Protein AF-A0A924Y2B4-F1 (afdb_monomer)

Solvent-accessible surface area (backbone atoms only — not comparable to full-atom values): 11980 Å² total; per-residue (Å²): 135,83,80,77,74,55,71,67,59,52,52,52,48,54,60,61,44,77,77,48,84,93,44,72,69,57,54,57,49,51,49,52,57,45,61,64,44,60,63,70,58,39,49,55,54,39,55,58,37,34,78,78,44,47,73,64,24,45,54,47,42,55,74,58,56,82,57,57,68,62,50,49,51,54,47,53,52,35,36,76,70,42,53,83,72,54,29,47,52,48,40,55,38,40,26,50,70,47,35,64,71,53,41,48,51,52,40,62,61,38,34,78,80,43,25,56,29,35,52,57,41,59,70,60,63,50,71,65,26,55,36,98,77,62,52,70,70,58,48,50,52,51,54,50,50,54,50,53,52,61,68,33,67,56,36,46,51,43,56,70,79,43,83,68,70,72,76,76,70,70,71,77,69,76,75,65,82,87,64,59,71,69,53,58,60,52,47,66,64,46,62,58,55,57,48,53,58,54,53,58,67,73,64,63,83,132

Sequence (206 aa):
MRKPLGEEAVRGRIRDYDMKADTWVHESRLCRDLRSLPEEARFRILKDLHAVNFPRALILVYWCIDSLDYCETFLRDGLLTADPQSIRLYVRHLAPKLDWQYFFRVLEEMLATYPEGVRRAVYFVRRESFGEHLPDDEWQQVTGRVRAIQSDERYIVACRLISPPDVWQGTEIKRDPGVTPLYRRNQRARFGEAREMQYRRVIRPK

Nearest PDB structures (foldseek):
  4ffb-assembly1_C  TM=3.883E-01  e=3.234E+00  Saccharomyces cerevisiae S288C
  4g2v-assembly1_A  TM=3.762E-01  e=6.516E+00  Mus musculus
  4wnf-assembly1_A  TM=3.335E-01  e=9.919E+00  Homo sapiens
  6rrk-assembly2_A  TM=2.719E-01  e=9.467E+00  Homo sapiens

Mean predicted aligned error: 11.23 Å

Structure (mmCIF, N/CA/C/O backbone):
data_AF-A0A924Y2B4-F1
#
_entry.id   AF-A0A924Y2B4-F1
#
loop_
_atom_site.group_PDB
_atom_site.id
_atom_site.type_symbol
_atom_site.label_atom_id
_atom_site.label_alt_id
_atom_site.label_comp_id
_atom_site.label_asym_id
_atom_site.label_entity_id
_atom_site.label_seq_id
_atom_site.pdbx_PDB_ins_code
_atom_site.Cartn_x
_atom_site.Cartn_y
_atom_site.Cartn_z
_atom_site.occupancy
_atom_site.B_iso_or_equiv
_atom_site.auth_seq_id
_atom_site.auth_comp_id
_atom_site.auth_asym_id
_atom_site.auth_atom_id
_atom_site.pdbx_PDB_model_num
ATOM 1 N N . MET A 1 1 ? 17.628 13.584 -27.831 1.00 47.41 1 MET A N 1
ATOM 2 C CA . MET A 1 1 ? 16.633 12.834 -27.026 1.00 47.41 1 MET A CA 1
ATOM 3 C C . MET A 1 1 ? 17.017 11.357 -27.028 1.00 47.41 1 MET A C 1
ATOM 5 O O . MET A 1 1 ? 17.291 10.837 -28.101 1.00 47.41 1 MET A O 1
ATOM 9 N N . ARG A 1 2 ? 17.121 10.689 -25.868 1.00 53.75 2 ARG A N 1
ATOM 10 C CA . ARG A 1 2 ? 17.349 9.228 -25.820 1.00 53.75 2 ARG A CA 1
ATOM 11 C C . ARG A 1 2 ? 16.019 8.519 -26.100 1.00 53.75 2 ARG A C 1
ATOM 13 O O . ARG A 1 2 ? 15.011 8.938 -25.539 1.00 53.75 2 ARG A O 1
ATOM 20 N N . LYS A 1 3 ? 16.014 7.490 -26.957 1.00 65.19 3 LYS A N 1
ATOM 21 C CA . LYS A 1 3 ? 14.820 6.660 -27.198 1.00 65.19 3 LYS A CA 1
ATOM 22 C C . LYS A 1 3 ? 14.354 6.022 -25.874 1.00 65.19 3 LYS A C 1
ATOM 24 O O . LYS A 1 3 ? 15.224 5.628 -25.089 1.00 65.19 3 LYS A O 1
ATOM 29 N N . PRO A 1 4 ? 13.034 5.938 -25.613 1.00 69.31 4 PRO A N 1
ATOM 30 C CA . PRO A 1 4 ? 12.515 5.217 -24.456 1.00 69.31 4 PRO A CA 1
ATOM 31 C C . PRO A 1 4 ? 12.947 3.749 -24.522 1.00 69.31 4 PRO A C 1
ATOM 33 O O . PRO A 1 4 ? 13.100 3.179 -25.605 1.00 69.31 4 PRO A O 1
ATOM 36 N N . LEU A 1 5 ? 13.213 3.161 -23.358 1.00 74.06 5 LEU A N 1
ATOM 37 C CA . LEU A 1 5 ? 13.598 1.756 -23.256 1.00 74.06 5 LEU A CA 1
ATOM 38 C C . LEU A 1 5 ? 12.351 0.889 -23.415 1.00 74.06 5 LEU A C 1
ATOM 40 O O . LEU A 1 5 ? 11.298 1.237 -22.893 1.00 74.06 5 LEU A O 1
ATOM 44 N N . GLY A 1 6 ? 12.473 -0.240 -24.113 1.00 81.19 6 GLY A N 1
ATOM 45 C CA . GLY A 1 6 ? 11.412 -1.249 -24.134 1.00 81.19 6 GLY A CA 1
ATOM 46 C C . GLY A 1 6 ? 11.255 -1.936 -22.772 1.00 81.19 6 GLY A C 1
ATOM 47 O O . GLY A 1 6 ? 12.186 -1.931 -21.963 1.00 81.19 6 GLY A O 1
ATOM 48 N N . GLU A 1 7 ? 10.097 -2.561 -22.537 1.00 82.81 7 GLU A N 1
ATOM 49 C CA . GLU A 1 7 ? 9.769 -3.250 -21.275 1.00 82.81 7 GLU A CA 1
ATOM 50 C C . GLU A 1 7 ? 10.841 -4.273 -20.867 1.00 82.81 7 GLU A C 1
ATOM 52 O O . GLU A 1 7 ? 11.300 -4.259 -19.726 1.00 82.81 7 GLU A O 1
ATOM 57 N N . GLU A 1 8 ? 11.323 -5.088 -21.810 1.00 82.31 8 GLU A N 1
ATOM 58 C CA . GLU A 1 8 ? 12.382 -6.082 -21.569 1.00 82.31 8 GLU A CA 1
ATOM 59 C C . GLU A 1 8 ? 13.703 -5.455 -21.109 1.00 82.31 8 GLU A C 1
ATOM 61 O O . GLU A 1 8 ? 14.369 -5.961 -20.206 1.00 82.31 8 GLU A O 1
ATOM 66 N N . ALA A 1 9 ? 14.067 -4.295 -21.660 1.00 79.38 9 ALA A N 1
ATOM 67 C CA . ALA A 1 9 ? 15.276 -3.593 -21.244 1.00 79.38 9 ALA A CA 1
ATOM 68 C C . ALA A 1 9 ? 15.143 -3.026 -19.820 1.00 79.38 9 ALA A C 1
ATOM 70 O O . ALA A 1 9 ? 16.127 -2.981 -19.080 1.00 79.38 9 ALA A O 1
ATOM 71 N N . VAL A 1 10 ? 13.938 -2.608 -19.418 1.00 78.94 10 VAL A N 1
ATOM 72 C CA . VAL A 1 10 ? 13.663 -2.162 -18.043 1.00 78.94 10 VAL A CA 1
ATOM 73 C C . VAL A 1 10 ? 13.658 -3.350 -17.079 1.00 78.94 10 VAL A C 1
ATOM 75 O O . VAL A 1 10 ? 14.277 -3.263 -16.021 1.00 78.94 10 VAL A O 1
ATOM 78 N N . ARG A 1 11 ? 13.057 -4.484 -17.461 1.00 79.00 11 ARG A N 1
ATOM 79 C CA . ARG A 1 11 ? 13.095 -5.739 -16.688 1.00 79.00 11 ARG A CA 1
ATOM 80 C C . ARG A 1 11 ? 14.525 -6.229 -16.464 1.00 79.00 11 ARG A C 1
ATOM 82 O O . ARG A 1 11 ? 14.884 -6.536 -15.330 1.00 79.00 11 ARG A O 1
ATOM 89 N N . GLY A 1 12 ? 15.353 -6.239 -17.510 1.00 75.69 12 GLY A N 1
ATOM 90 C CA . GLY A 1 12 ? 16.774 -6.582 -17.406 1.00 75.69 12 GLY A CA 1
ATOM 91 C C . GLY A 1 12 ? 17.514 -5.671 -16.426 1.00 75.69 12 GLY A C 1
ATOM 92 O O . GLY A 1 12 ? 18.203 -6.152 -15.533 1.00 75.69 12 GLY A O 1
ATOM 93 N N . ARG A 1 13 ? 17.269 -4.355 -16.495 1.00 73.25 13 ARG A N 1
ATOM 94 C CA . ARG A 1 13 ? 17.859 -3.399 -15.546 1.00 73.25 13 ARG A CA 1
ATOM 95 C C . ARG A 1 13 ? 17.415 -3.611 -14.109 1.00 73.25 13 ARG A C 1
ATOM 97 O O . ARG A 1 13 ? 18.225 -3.379 -13.227 1.00 73.25 13 ARG A O 1
ATOM 104 N N . ILE A 1 14 ? 16.167 -4.010 -13.867 1.00 72.19 14 ILE A N 1
ATOM 105 C CA . ILE A 1 14 ? 15.678 -4.325 -12.517 1.00 72.19 14 ILE A CA 1
ATOM 106 C C . ILE A 1 14 ? 16.406 -5.545 -11.950 1.00 72.19 14 ILE A C 1
ATOM 108 O O . ILE A 1 14 ? 16.802 -5.517 -10.790 1.00 72.19 14 ILE A O 1
ATOM 112 N N . ARG A 1 15 ? 16.655 -6.574 -12.770 1.00 71.75 15 ARG A N 1
ATOM 113 C CA . ARG A 1 15 ? 17.457 -7.737 -12.350 1.00 71.75 15 ARG A CA 1
ATOM 114 C C . ARG A 1 15 ? 18.901 -7.345 -12.031 1.00 71.75 15 ARG A C 1
ATOM 116 O O . ARG A 1 15 ? 19.412 -7.713 -10.983 1.00 71.75 15 ARG A O 1
ATOM 123 N N . ASP A 1 16 ? 19.529 -6.537 -12.886 1.00 68.69 16 ASP A N 1
ATOM 124 C CA . ASP A 1 16 ? 20.899 -6.045 -12.659 1.00 68.69 16 ASP A CA 1
ATOM 125 C C . ASP A 1 16 ? 21.004 -5.117 -11.438 1.00 68.69 16 ASP A C 1
ATOM 127 O O . ASP A 1 16 ? 22.075 -4.967 -10.843 1.00 68.69 16 ASP A O 1
ATOM 131 N N . TYR A 1 17 ? 19.900 -4.449 -11.101 1.00 63.81 17 TYR A N 1
ATOM 132 C CA . TYR A 1 17 ? 19.790 -3.543 -9.967 1.00 63.81 17 TYR A CA 1
ATOM 133 C C . TYR A 1 17 ? 19.849 -4.286 -8.637 1.00 63.81 17 TYR A C 1
ATOM 135 O O . TYR A 1 17 ? 20.520 -3.822 -7.722 1.00 63.81 17 TYR A O 1
ATOM 143 N N . ASP A 1 18 ? 19.186 -5.440 -8.554 1.00 60.31 18 ASP A N 1
ATOM 144 C CA . ASP A 1 18 ? 19.108 -6.269 -7.345 1.00 60.31 18 ASP A CA 1
ATOM 145 C C . ASP A 1 18 ? 20.500 -6.708 -6.845 1.00 60.31 18 ASP A C 1
ATOM 147 O O . ASP A 1 18 ? 20.693 -7.006 -5.671 1.00 60.31 18 ASP A O 1
ATOM 151 N N . MET A 1 19 ? 21.509 -6.676 -7.726 1.00 52.41 19 MET A N 1
ATOM 152 C CA . MET A 1 19 ? 22.886 -7.070 -7.420 1.00 52.41 19 MET A CA 1
ATOM 153 C C . MET A 1 19 ? 23.825 -5.918 -7.019 1.00 52.41 19 MET A C 1
ATOM 155 O O . MET A 1 19 ? 24.996 -6.173 -6.727 1.00 52.41 19 MET A O 1
ATOM 159 N N . LYS A 1 20 ? 23.394 -4.648 -7.054 1.00 53.91 20 LYS A N 1
ATOM 160 C CA . LYS A 1 20 ? 24.275 -3.490 -6.791 1.00 53.91 20 LYS A CA 1
ATOM 161 C C . LYS A 1 20 ? 23.830 -2.713 -5.557 1.00 53.91 20 LYS A C 1
ATOM 163 O O . LYS A 1 20 ? 22.648 -2.458 -5.378 1.00 53.91 20 LYS A O 1
ATOM 168 N N . ALA A 1 21 ? 24.805 -2.296 -4.743 1.00 49.50 21 ALA A N 1
ATOM 169 C CA . ALA A 1 21 ? 24.580 -1.538 -3.514 1.00 49.50 21 ALA A CA 1
ATOM 170 C C . ALA A 1 21 ? 23.651 -0.330 -3.742 1.00 49.50 21 ALA A C 1
ATOM 172 O O . ALA A 1 21 ? 23.857 0.457 -4.674 1.00 49.50 21 ALA A O 1
ATOM 173 N N . ASP A 1 22 ? 22.644 -0.208 -2.871 1.00 57.66 22 ASP A N 1
ATOM 174 C CA . ASP A 1 22 ? 21.591 0.807 -2.886 1.00 57.66 22 ASP A CA 1
ATOM 175 C C . ASP A 1 22 ? 22.171 2.222 -2.992 1.00 57.66 22 ASP A C 1
ATOM 177 O O . ASP A 1 22 ? 22.591 2.836 -2.009 1.00 57.66 22 ASP A O 1
ATOM 181 N N . THR A 1 23 ? 22.168 2.786 -4.200 1.00 61.25 23 THR A N 1
ATOM 182 C CA . THR A 1 23 ? 22.441 4.210 -4.381 1.00 61.25 23 THR A CA 1
ATOM 183 C C . THR A 1 23 ? 21.226 4.904 -4.971 1.00 61.25 23 THR A C 1
ATOM 185 O O . THR A 1 23 ? 20.646 4.505 -5.983 1.00 61.25 23 THR A O 1
ATOM 188 N N . TRP A 1 24 ? 20.868 6.028 -4.355 1.00 63.72 24 TRP A N 1
ATOM 189 C CA . TRP A 1 24 ? 19.785 6.918 -4.777 1.00 63.72 24 TRP A CA 1
ATOM 190 C C . TRP A 1 24 ? 19.853 7.318 -6.264 1.00 63.72 24 TRP A C 1
ATOM 192 O O . TRP A 1 24 ? 18.828 7.546 -6.915 1.00 63.72 24 TRP A O 1
ATOM 202 N N . VAL A 1 25 ? 21.067 7.382 -6.824 1.00 67.06 25 VAL A N 1
ATOM 203 C CA . VAL A 1 25 ? 21.309 7.657 -8.248 1.00 67.06 25 VAL A CA 1
ATOM 204 C C . VAL A 1 25 ? 20.708 6.558 -9.120 1.00 67.06 25 VAL A C 1
ATOM 206 O O . VAL A 1 25 ? 20.049 6.852 -10.122 1.00 67.06 25 VAL A O 1
ATOM 209 N N . HIS A 1 26 ? 20.903 5.298 -8.736 1.00 70.69 26 HIS A N 1
ATOM 210 C CA . HIS A 1 26 ? 20.324 4.176 -9.449 1.00 70.69 26 HIS A CA 1
ATOM 211 C C . HIS A 1 26 ? 18.796 4.178 -9.299 1.00 70.69 26 HIS A C 1
ATOM 213 O O . HIS A 1 26 ? 18.111 4.028 -10.311 1.00 70.69 26 HIS A O 1
ATOM 219 N N . GLU A 1 27 ? 18.245 4.413 -8.099 1.00 75.56 27 GLU A N 1
ATOM 220 C CA . GLU A 1 27 ? 16.780 4.454 -7.893 1.00 75.56 27 GLU A CA 1
ATOM 221 C C . GLU A 1 27 ? 16.120 5.526 -8.765 1.00 75.56 27 GLU A C 1
ATOM 223 O O . GLU A 1 27 ? 15.131 5.279 -9.449 1.00 75.56 27 GLU A O 1
ATOM 228 N N . SER A 1 28 ? 16.711 6.722 -8.798 1.00 79.50 28 SER A N 1
ATOM 229 C CA . SER A 1 28 ? 16.201 7.846 -9.587 1.00 79.50 28 SER A CA 1
ATOM 230 C C . SER A 1 28 ? 16.217 7.551 -11.089 1.00 79.50 28 SER A C 1
ATOM 232 O O . SER A 1 28 ? 15.328 7.992 -11.822 1.00 79.50 28 SER A O 1
ATOM 234 N N . ARG A 1 29 ? 17.222 6.804 -11.563 1.00 82.81 29 ARG A N 1
ATOM 235 C CA . ARG A 1 29 ? 17.301 6.358 -12.957 1.00 82.81 29 ARG A CA 1
ATOM 236 C C . ARG A 1 29 ? 16.244 5.302 -13.258 1.00 82.81 29 ARG A C 1
ATOM 238 O O . ARG A 1 29 ? 15.559 5.434 -14.265 1.00 82.81 29 ARG A O 1
ATOM 245 N N . LEU A 1 30 ? 16.071 4.325 -12.371 1.00 84.31 30 LEU A N 1
ATOM 246 C CA . LEU A 1 30 ? 15.060 3.284 -12.519 1.00 84.31 30 LEU A CA 1
ATOM 247 C C . LEU A 1 30 ? 13.641 3.868 -12.517 1.00 84.31 30 LEU A C 1
ATOM 249 O O . LEU A 1 30 ? 12.853 3.540 -13.395 1.00 84.31 30 LEU A O 1
ATOM 253 N N . CYS A 1 31 ? 13.338 4.811 -11.620 1.00 88.38 31 CYS A N 1
ATOM 254 C CA . CYS A 1 31 ? 12.067 5.539 -11.631 1.00 88.38 31 CYS A CA 1
ATOM 255 C C . CYS A 1 31 ? 11.833 6.277 -12.954 1.00 88.38 31 CYS A C 1
ATOM 257 O O . CYS A 1 31 ? 10.717 6.295 -13.465 1.00 88.38 31 CYS A O 1
ATOM 259 N N . ARG A 1 32 ? 12.872 6.901 -13.525 1.00 88.62 32 ARG A N 1
ATOM 260 C CA . ARG A 1 32 ? 12.770 7.584 -14.823 1.00 88.62 32 ARG A CA 1
ATOM 261 C C . ARG A 1 32 ? 12.493 6.599 -15.955 1.00 88.62 32 ARG A C 1
ATOM 263 O O . ARG A 1 32 ? 11.641 6.883 -16.790 1.00 88.62 32 ARG A O 1
ATOM 270 N N . ASP A 1 33 ? 13.205 5.477 -15.971 1.00 88.50 33 ASP A N 1
ATOM 271 C CA . ASP A 1 33 ? 13.033 4.433 -16.979 1.00 88.50 33 ASP A CA 1
ATOM 272 C C . ASP A 1 33 ? 11.623 3.821 -16.874 1.00 88.50 33 ASP A C 1
ATOM 274 O O . ASP A 1 33 ? 10.915 3.759 -17.875 1.00 88.50 33 ASP A O 1
ATOM 278 N N . LEU A 1 34 ? 11.159 3.492 -15.662 1.00 91.50 34 LEU A N 1
ATOM 279 C CA . LEU A 1 34 ? 9.794 3.021 -15.411 1.00 91.50 34 LEU A CA 1
ATOM 280 C C . LEU A 1 34 ? 8.754 4.041 -15.875 1.00 91.50 34 LEU A C 1
ATOM 282 O O . LEU A 1 34 ? 7.866 3.689 -16.637 1.00 91.50 34 LEU A O 1
ATOM 286 N N . ARG A 1 35 ? 8.873 5.316 -15.485 1.00 93.25 35 ARG A N 1
ATOM 287 C CA . ARG A 1 35 ? 7.937 6.383 -15.892 1.00 93.25 35 ARG A CA 1
ATOM 288 C C . ARG A 1 35 ? 7.928 6.675 -17.396 1.00 93.25 35 ARG A C 1
ATOM 290 O O . ARG A 1 35 ? 7.047 7.399 -17.844 1.00 93.25 35 ARG A O 1
ATOM 297 N N . SER A 1 36 ? 8.882 6.149 -18.166 1.00 92.62 36 SER A N 1
ATOM 298 C CA . SER A 1 36 ? 8.845 6.228 -19.632 1.00 92.62 36 SER A CA 1
ATOM 299 C C . SER A 1 36 ? 7.939 5.174 -20.279 1.00 92.62 36 SER A C 1
ATOM 301 O O . SER A 1 36 ? 7.639 5.288 -21.466 1.00 92.62 36 SER A O 1
ATOM 303 N N . LEU A 1 37 ? 7.500 4.171 -19.511 1.00 93.25 37 LEU A N 1
ATOM 304 C CA . LEU A 1 37 ? 6.588 3.118 -19.949 1.00 93.25 37 LEU A CA 1
ATOM 305 C C . LEU A 1 37 ? 5.120 3.487 -19.664 1.00 93.25 37 LEU A C 1
ATOM 307 O O . LEU A 1 37 ? 4.853 4.244 -18.724 1.00 93.25 37 LEU A O 1
ATOM 311 N N . PRO A 1 38 ? 4.158 2.900 -20.404 1.00 96.06 38 PRO A N 1
ATOM 312 C CA . PRO A 1 38 ? 2.745 2.931 -20.037 1.00 96.06 38 PRO A CA 1
ATOM 313 C C . PRO A 1 38 ? 2.513 2.386 -18.626 1.00 96.06 38 PRO A C 1
ATOM 315 O O . PRO A 1 38 ? 3.207 1.476 -18.173 1.00 96.06 38 PRO A O 1
ATOM 318 N N . GLU A 1 39 ? 1.514 2.913 -17.922 1.00 95.25 39 GLU A N 1
ATOM 319 C CA . GLU A 1 39 ? 1.329 2.588 -16.508 1.00 95.25 39 GLU A CA 1
ATOM 320 C C . GLU A 1 39 ? 1.008 1.127 -16.229 1.00 95.25 39 GLU A C 1
ATOM 322 O O . GLU A 1 39 ? 1.538 0.567 -15.276 1.00 95.25 39 GLU A O 1
ATOM 327 N N . GLU A 1 40 ? 0.228 0.491 -17.092 1.00 96.81 40 GLU A N 1
ATOM 328 C CA . GLU A 1 40 ? -0.033 -0.944 -17.017 1.00 96.81 40 GLU A CA 1
ATOM 329 C C . GLU A 1 40 ? 1.264 -1.767 -17.109 1.00 96.81 40 GLU A C 1
ATOM 331 O O . GLU A 1 40 ? 1.476 -2.706 -16.342 1.00 96.81 40 GLU A O 1
ATOM 336 N N . ALA A 1 41 ? 2.195 -1.375 -17.984 1.00 94.94 41 ALA A N 1
ATOM 337 C CA . ALA A 1 41 ? 3.505 -2.012 -18.068 1.00 94.94 41 ALA A CA 1
ATOM 338 C C . ALA A 1 41 ? 4.319 -1.800 -16.784 1.00 94.94 41 ALA A C 1
ATOM 340 O O . ALA A 1 41 ? 4.907 -2.753 -16.268 1.00 94.94 41 ALA A O 1
ATOM 341 N N . ARG A 1 42 ? 4.302 -0.578 -16.221 1.00 94.94 42 ARG A N 1
ATOM 342 C CA . ARG A 1 42 ? 4.916 -0.283 -14.912 1.00 94.94 42 ARG A CA 1
ATOM 343 C C . ARG A 1 42 ? 4.336 -1.189 -13.829 1.00 94.94 42 ARG A C 1
ATOM 345 O O . ARG A 1 42 ? 5.098 -1.789 -13.079 1.00 94.94 42 ARG A O 1
ATOM 352 N N . PHE A 1 43 ? 3.012 -1.310 -13.774 1.00 96.44 43 PHE A N 1
ATOM 353 C CA . PHE A 1 43 ? 2.300 -2.133 -12.805 1.00 96.44 43 PHE A CA 1
ATOM 354 C C . PHE A 1 43 ? 2.720 -3.604 -12.892 1.00 96.44 43 PHE A C 1
ATOM 356 O O . PHE A 1 43 ? 3.165 -4.161 -11.890 1.00 96.44 43 PHE A O 1
ATOM 363 N N . ARG A 1 44 ? 2.688 -4.208 -14.089 1.00 95.50 44 ARG A N 1
ATOM 364 C CA . ARG A 1 44 ? 3.115 -5.606 -14.30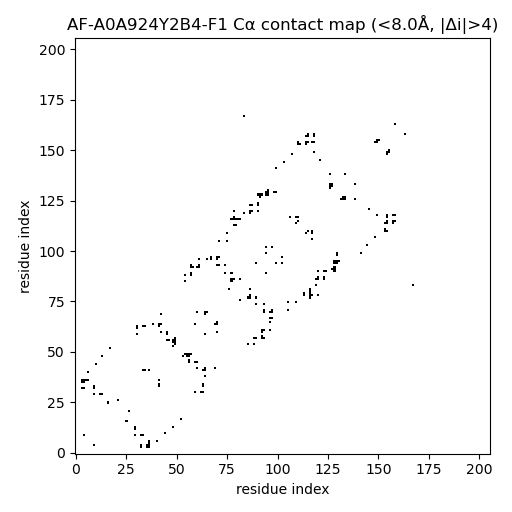1 1.00 95.50 44 ARG A CA 1
ATOM 365 C C . ARG A 1 44 ? 4.562 -5.837 -13.868 1.00 95.50 44 ARG A C 1
ATOM 367 O O . ARG A 1 44 ? 4.846 -6.766 -13.123 1.00 95.50 44 ARG A O 1
ATOM 374 N N . ILE A 1 45 ? 5.473 -4.955 -14.280 1.00 93.25 45 ILE A N 1
ATOM 375 C CA . ILE A 1 45 ? 6.891 -5.046 -13.913 1.00 93.25 45 ILE A CA 1
ATOM 376 C C . ILE A 1 45 ? 7.079 -4.946 -12.393 1.00 93.25 45 ILE A C 1
ATOM 378 O O . ILE A 1 45 ? 7.869 -5.691 -11.816 1.00 93.25 45 ILE A O 1
ATOM 382 N N . LEU A 1 46 ? 6.360 -4.035 -11.733 1.00 94.06 46 LEU A N 1
ATOM 383 C CA . LEU A 1 46 ? 6.445 -3.861 -10.285 1.00 94.06 46 LEU A CA 1
ATOM 384 C C . LEU A 1 46 ? 5.801 -5.015 -9.517 1.00 94.06 46 LEU A C 1
ATOM 386 O O . LEU A 1 46 ? 6.287 -5.338 -8.439 1.00 94.06 46 LEU A O 1
ATOM 390 N N . LYS A 1 47 ? 4.770 -5.667 -10.064 1.00 94.06 47 LYS A N 1
ATOM 391 C CA . LYS A 1 47 ? 4.205 -6.907 -9.512 1.00 94.06 47 LYS A CA 1
ATOM 392 C C . LYS A 1 47 ? 5.211 -8.054 -9.555 1.00 94.06 47 LYS A C 1
ATOM 394 O O . LYS A 1 47 ? 5.361 -8.756 -8.560 1.00 94.06 47 LYS A O 1
ATOM 399 N N . ASP A 1 48 ? 5.950 -8.184 -10.652 1.00 90.56 48 ASP A N 1
ATOM 400 C CA . ASP A 1 48 ? 7.003 -9.197 -10.764 1.00 90.56 48 ASP A CA 1
ATOM 401 C C . ASP A 1 48 ? 8.169 -8.898 -9.814 1.00 90.56 48 ASP A C 1
ATOM 403 O O . ASP A 1 48 ? 8.652 -9.788 -9.118 1.00 90.56 48 ASP A O 1
ATOM 407 N N . LEU A 1 49 ? 8.585 -7.628 -9.717 1.00 88.75 49 LEU A N 1
ATOM 408 C CA . LEU A 1 49 ? 9.603 -7.212 -8.751 1.00 88.75 49 LEU A CA 1
ATOM 409 C C . LEU A 1 49 ? 9.139 -7.441 -7.313 1.00 88.75 49 LEU A C 1
ATOM 411 O O . LEU A 1 49 ? 9.935 -7.836 -6.472 1.00 88.75 49 LEU A O 1
ATOM 415 N N . HIS A 1 50 ? 7.861 -7.220 -7.022 1.00 90.81 50 HIS A N 1
ATOM 416 C CA . HIS A 1 50 ? 7.306 -7.404 -5.690 1.00 90.81 50 HIS A CA 1
ATOM 417 C C . HIS A 1 50 ? 7.438 -8.849 -5.185 1.00 90.81 50 HIS A C 1
ATOM 419 O O . HIS A 1 50 ? 7.661 -9.052 -3.995 1.00 90.81 50 HIS A O 1
ATOM 425 N N . ALA A 1 51 ? 7.380 -9.839 -6.081 1.00 86.75 51 ALA A N 1
ATOM 426 C CA . ALA A 1 51 ? 7.587 -11.245 -5.738 1.00 86.75 51 ALA A CA 1
ATOM 427 C C . ALA A 1 51 ? 9.046 -11.591 -5.377 1.00 86.75 51 ALA A C 1
ATOM 429 O O . ALA A 1 51 ? 9.281 -12.595 -4.711 1.00 86.75 51 ALA A O 1
ATOM 430 N N . VAL A 1 52 ? 10.017 -10.779 -5.809 1.00 84.19 52 VAL A N 1
ATOM 431 C CA . VAL A 1 52 ? 11.458 -11.043 -5.628 1.00 84.19 52 VAL A CA 1
ATOM 432 C C . VAL A 1 52 ? 12.080 -10.112 -4.582 1.00 84.19 52 VAL A C 1
ATOM 434 O O . VAL A 1 52 ? 12.820 -10.559 -3.713 1.00 84.19 52 VAL A O 1
ATOM 437 N N . ASN A 1 53 ? 11.750 -8.820 -4.630 1.00 85.06 53 ASN A N 1
ATOM 438 C CA . ASN A 1 53 ? 12.260 -7.775 -3.746 1.00 85.06 53 ASN A CA 1
ATOM 439 C C . ASN A 1 53 ? 11.129 -6.798 -3.367 1.00 85.06 53 ASN A C 1
ATOM 441 O O . ASN A 1 53 ? 10.973 -5.700 -3.919 1.00 85.06 53 ASN A O 1
ATOM 445 N N . PHE A 1 54 ? 10.310 -7.225 -2.404 1.00 86.94 54 PHE A N 1
ATOM 446 C CA . PHE A 1 54 ? 9.094 -6.517 -2.005 1.00 86.94 54 PHE A CA 1
ATOM 447 C C . PHE A 1 54 ? 9.322 -5.080 -1.483 1.00 86.94 54 PHE A C 1
ATOM 449 O O . PHE A 1 54 ? 8.570 -4.190 -1.900 1.00 86.94 54 PHE A O 1
ATOM 456 N N . PRO A 1 55 ? 10.333 -4.768 -0.632 1.00 87.75 55 PRO A N 1
ATOM 457 C CA . PRO A 1 55 ? 10.483 -3.417 -0.090 1.00 87.75 55 PRO A CA 1
ATOM 458 C C . PRO A 1 55 ? 10.803 -2.419 -1.201 1.00 87.75 55 PRO A C 1
ATOM 460 O O . PRO A 1 55 ? 10.239 -1.324 -1.264 1.00 87.75 55 PRO A O 1
ATOM 463 N N . ARG A 1 56 ? 11.683 -2.827 -2.123 1.00 85.81 56 ARG A N 1
ATOM 464 C CA . ARG A 1 56 ? 12.078 -2.035 -3.285 1.00 85.81 56 ARG A CA 1
ATOM 465 C C . ARG A 1 56 ? 10.888 -1.794 -4.207 1.00 85.81 56 ARG A C 1
ATOM 467 O O . ARG A 1 56 ? 10.695 -0.656 -4.642 1.00 85.81 56 ARG A O 1
ATOM 474 N N . ALA A 1 57 ? 10.083 -2.827 -4.463 1.00 91.00 57 ALA A N 1
ATOM 475 C CA . ALA A 1 57 ? 8.873 -2.715 -5.269 1.00 91.00 57 ALA A CA 1
ATOM 476 C C . ALA A 1 57 ? 7.903 -1.678 -4.692 1.00 91.00 57 ALA A C 1
ATOM 478 O O . ALA A 1 57 ? 7.495 -0.781 -5.422 1.00 91.00 57 ALA A O 1
ATOM 479 N N . LEU A 1 58 ? 7.603 -1.720 -3.388 1.00 91.94 58 LEU A N 1
ATOM 480 C CA . LEU A 1 58 ? 6.681 -0.767 -2.750 1.00 91.94 58 LEU A CA 1
ATOM 481 C C . LEU A 1 58 ? 7.171 0.683 -2.826 1.00 91.94 58 LEU A C 1
ATOM 483 O O . LEU A 1 58 ? 6.380 1.594 -3.080 1.00 91.94 58 LEU A O 1
ATOM 487 N N . ILE A 1 59 ? 8.479 0.909 -2.672 1.00 89.88 59 ILE A N 1
ATOM 488 C CA . ILE A 1 59 ? 9.067 2.239 -2.875 1.00 89.88 59 ILE A CA 1
ATOM 489 C C . ILE A 1 59 ? 8.830 2.699 -4.317 1.00 89.88 59 ILE A C 1
ATOM 491 O O . ILE A 1 59 ? 8.410 3.832 -4.545 1.00 89.88 59 ILE A O 1
ATOM 495 N N . LEU A 1 60 ? 9.088 1.841 -5.303 1.00 91.94 60 LEU A N 1
ATOM 496 C CA . LEU A 1 60 ? 8.903 2.195 -6.708 1.00 91.94 60 LEU A CA 1
ATOM 497 C C . LEU A 1 60 ? 7.428 2.368 -7.079 1.00 91.94 60 LEU A C 1
ATOM 499 O O . LEU A 1 60 ? 7.141 3.270 -7.857 1.00 91.94 60 LEU A O 1
ATOM 503 N N . VAL A 1 61 ? 6.505 1.596 -6.497 1.00 94.69 61 VAL A N 1
ATOM 504 C CA . VAL A 1 61 ? 5.051 1.795 -6.632 1.00 94.69 61 VAL A CA 1
ATOM 505 C C . VAL A 1 61 ? 4.683 3.197 -6.168 1.00 94.69 61 VAL A C 1
ATOM 507 O O . VAL A 1 61 ? 4.109 3.962 -6.941 1.00 94.69 61 VAL A O 1
ATOM 510 N N . TYR A 1 62 ? 5.128 3.590 -4.972 1.00 92.31 62 TYR A N 1
ATOM 511 C CA . TYR A 1 62 ? 4.920 4.943 -4.463 1.00 92.31 62 TYR A CA 1
ATOM 512 C C . TYR A 1 62 ? 5.446 6.023 -5.425 1.00 92.31 62 TYR A C 1
ATOM 514 O O . TYR A 1 62 ? 4.837 7.075 -5.593 1.00 92.31 62 TYR A O 1
ATOM 522 N N . TRP A 1 63 ? 6.558 5.803 -6.119 1.00 92.00 63 TRP A N 1
ATOM 523 C CA . TRP A 1 63 ? 7.069 6.815 -7.047 1.00 92.00 63 TRP A CA 1
ATOM 524 C C . TRP A 1 63 ? 6.484 6.732 -8.458 1.00 92.00 63 TRP A C 1
ATOM 526 O O . TRP A 1 63 ? 6.453 7.750 -9.149 1.00 92.00 63 TRP A O 1
ATOM 536 N N . CYS A 1 64 ? 6.079 5.562 -8.931 1.00 94.81 64 CYS A N 1
ATOM 537 C CA . CYS A 1 64 ? 5.857 5.319 -10.356 1.00 94.81 64 CYS A CA 1
ATOM 538 C C . CYS A 1 64 ? 4.420 4.962 -10.717 1.00 94.81 64 CYS A C 1
ATOM 540 O O . CYS A 1 64 ? 4.131 4.960 -11.907 1.00 94.81 64 CYS A O 1
ATOM 542 N N . ILE A 1 65 ? 3.558 4.664 -9.749 1.00 96.44 65 ILE A N 1
ATOM 543 C CA . ILE A 1 65 ? 2.143 4.369 -9.976 1.00 96.44 65 ILE A CA 1
ATOM 544 C C . ILE A 1 65 ? 1.307 5.545 -9.465 1.00 96.44 65 ILE A C 1
ATOM 546 O O . ILE A 1 65 ? 1.540 6.068 -8.365 1.00 96.44 65 ILE A O 1
ATOM 550 N N . ASP A 1 66 ? 0.369 5.970 -10.304 1.00 94.75 66 ASP A N 1
ATOM 551 C CA . ASP A 1 66 ? -0.539 7.092 -10.072 1.00 94.75 66 ASP A CA 1
ATOM 552 C C . ASP A 1 66 ? -1.997 6.610 -9.961 1.00 94.75 66 ASP A C 1
ATOM 554 O O . ASP A 1 66 ? -2.791 7.220 -9.251 1.00 94.75 66 ASP A O 1
ATOM 558 N N . SER A 1 67 ? -2.340 5.490 -10.605 1.00 96.62 67 SER A N 1
ATOM 559 C CA . SER A 1 67 ? -3.643 4.835 -10.512 1.00 96.62 67 SER A CA 1
ATOM 560 C C . SER A 1 67 ? -3.916 4.316 -9.099 1.00 96.62 67 SER A C 1
ATOM 562 O O . SER A 1 67 ? -3.153 3.507 -8.551 1.00 96.62 67 SER A O 1
ATOM 564 N N . LEU A 1 68 ? -5.047 4.750 -8.534 1.00 96.06 68 LEU A N 1
ATOM 565 C CA . LEU A 1 68 ? -5.541 4.270 -7.246 1.00 96.06 68 LEU A CA 1
ATOM 566 C C . LEU A 1 68 ? -5.885 2.780 -7.298 1.00 96.06 68 LEU A C 1
ATOM 568 O O . LEU A 1 68 ? -5.544 2.072 -6.361 1.00 96.06 68 LEU A O 1
ATOM 572 N N . ASP A 1 69 ? -6.436 2.282 -8.407 1.00 97.00 69 ASP A N 1
ATOM 573 C CA . ASP A 1 69 ? -6.825 0.870 -8.549 1.00 97.00 69 ASP A CA 1
ATOM 574 C C . ASP A 1 69 ? -5.603 -0.064 -8.504 1.00 97.00 69 ASP A C 1
ATOM 576 O O . ASP A 1 69 ? -5.615 -1.128 -7.876 1.00 97.00 69 ASP A O 1
ATOM 580 N N . TYR A 1 70 ? -4.490 0.356 -9.114 1.00 97.56 70 TYR A N 1
ATOM 581 C CA . TYR A 1 70 ? -3.232 -0.386 -9.028 1.00 97.56 70 TYR A CA 1
ATOM 582 C C . TYR A 1 70 ? -2.628 -0.323 -7.623 1.00 97.56 70 TYR A C 1
ATOM 584 O O . TYR A 1 70 ? -2.138 -1.338 -7.126 1.00 97.56 70 TYR A O 1
ATOM 592 N N . CYS A 1 71 ? -2.691 0.832 -6.953 1.00 97.19 71 CYS A N 1
ATOM 593 C CA . CYS A 1 71 ? -2.251 0.955 -5.562 1.00 97.19 71 CYS A CA 1
ATOM 594 C C . CYS A 1 71 ? -3.121 0.119 -4.608 1.00 97.19 71 CYS A C 1
ATOM 596 O O . CYS A 1 71 ? -2.589 -0.524 -3.703 1.00 97.19 71 CYS A O 1
ATOM 598 N N . GLU A 1 72 ? -4.436 0.083 -4.829 1.00 97.44 72 GLU A N 1
ATOM 599 C CA . GLU A 1 72 ? -5.386 -0.751 -4.094 1.00 97.44 72 GLU A CA 1
ATOM 600 C C . GLU A 1 72 ? -5.054 -2.230 -4.276 1.00 97.44 72 GLU A C 1
ATOM 602 O O . GLU A 1 72 ? -5.022 -2.968 -3.295 1.00 97.44 72 GLU A O 1
ATOM 607 N N . THR A 1 73 ? -4.733 -2.651 -5.502 1.00 97.38 73 THR A N 1
ATOM 608 C CA . THR A 1 73 ? -4.333 -4.035 -5.781 1.00 97.38 73 THR A CA 1
ATOM 609 C C . THR A 1 73 ? -3.125 -4.438 -4.934 1.00 97.38 73 THR A C 1
ATOM 611 O O . THR A 1 73 ? -3.179 -5.449 -4.236 1.00 97.38 73 THR A O 1
ATOM 614 N N . PHE A 1 74 ? -2.073 -3.606 -4.896 1.00 96.88 74 PHE A N 1
ATOM 615 C CA . PHE A 1 74 ? -0.936 -3.848 -4.002 1.00 96.88 74 PHE A CA 1
ATOM 616 C C . PHE A 1 74 ? -1.360 -3.884 -2.529 1.00 96.88 74 PHE A C 1
ATOM 618 O O . PHE A 1 74 ? -0.913 -4.758 -1.794 1.00 96.88 74 PHE A O 1
ATOM 625 N N . LEU A 1 75 ? -2.225 -2.971 -2.078 1.00 97.31 75 LEU A N 1
ATOM 626 C CA . LEU A 1 75 ? -2.677 -2.961 -0.687 1.00 97.31 75 LEU A CA 1
ATOM 627 C C . LEU A 1 75 ? -3.426 -4.249 -0.328 1.00 97.31 75 LEU A C 1
ATOM 629 O O . LEU A 1 75 ? -3.135 -4.836 0.711 1.00 97.31 75 LEU A O 1
ATOM 633 N N . ARG A 1 76 ? -4.354 -4.707 -1.172 1.00 97.50 76 ARG A N 1
ATOM 634 C CA . ARG A 1 76 ? -5.112 -5.945 -0.946 1.00 97.50 76 ARG A CA 1
ATOM 635 C C . ARG A 1 76 ? -4.198 -7.163 -0.903 1.00 97.50 76 ARG A C 1
ATOM 637 O O . ARG A 1 76 ? -4.328 -7.963 0.021 1.00 97.50 76 ARG A O 1
ATOM 644 N N . ASP A 1 77 ? -3.240 -7.261 -1.822 1.00 95.12 77 ASP A N 1
ATOM 645 C CA . ASP A 1 77 ? -2.230 -8.324 -1.794 1.00 95.12 77 ASP A CA 1
ATOM 646 C C . ASP A 1 77 ? -1.448 -8.305 -0.475 1.00 95.12 77 ASP A C 1
ATOM 648 O O . ASP A 1 77 ? -1.315 -9.330 0.194 1.00 95.12 77 ASP A O 1
ATOM 652 N N . GLY A 1 78 ? -0.998 -7.120 -0.052 1.00 94.38 78 GLY A N 1
ATOM 653 C CA . GLY A 1 78 ? -0.290 -6.935 1.209 1.00 94.38 78 GLY A CA 1
ATOM 654 C C . GLY A 1 78 ? -1.122 -7.323 2.421 1.00 94.38 78 GLY A C 1
ATOM 655 O O . GLY A 1 78 ? -0.627 -8.011 3.307 1.00 94.38 78 GLY A O 1
ATOM 656 N N . LEU A 1 79 ? -2.397 -6.940 2.457 1.00 95.38 79 LEU A N 1
ATOM 657 C CA . LEU A 1 79 ? -3.297 -7.339 3.533 1.00 95.38 79 LEU A CA 1
ATOM 658 C C . LEU A 1 79 ? -3.408 -8.859 3.616 1.00 95.38 79 LEU A C 1
ATOM 660 O O . LEU A 1 79 ? -3.384 -9.376 4.724 1.00 95.38 79 LEU A O 1
ATOM 664 N N . LEU A 1 80 ? -3.476 -9.566 2.486 1.00 94.06 80 LEU A N 1
ATOM 665 C CA . LEU A 1 80 ? -3.604 -11.024 2.450 1.00 94.06 80 LEU A CA 1
ATOM 666 C C . LEU A 1 80 ? -2.313 -11.743 2.868 1.00 94.06 80 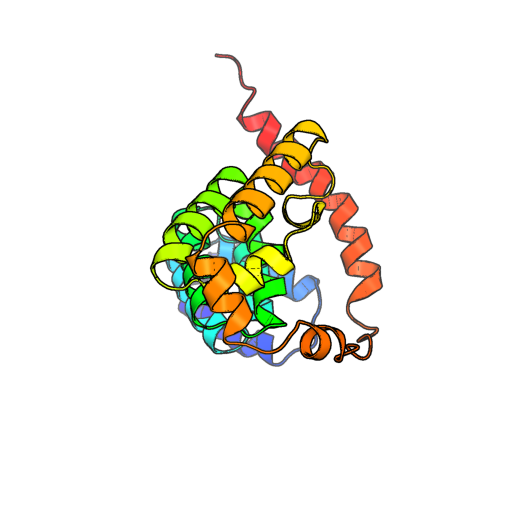LEU A C 1
ATOM 668 O O . LEU A 1 80 ? -2.368 -12.692 3.656 1.00 94.06 80 LEU A O 1
ATOM 672 N N . THR A 1 81 ? -1.156 -11.307 2.365 1.00 90.56 81 THR A N 1
ATOM 673 C CA . THR A 1 81 ? 0.082 -12.102 2.435 1.00 90.56 81 THR A CA 1
ATOM 674 C C . THR A 1 81 ? 1.161 -11.532 3.351 1.00 90.56 81 THR A C 1
ATOM 676 O O . THR A 1 81 ? 2.070 -12.267 3.730 1.00 90.56 81 THR A O 1
ATOM 679 N N . ALA A 1 82 ? 1.126 -10.239 3.686 1.00 88.00 82 ALA A N 1
ATOM 680 C CA . ALA A 1 82 ? 2.249 -9.587 4.352 1.00 88.00 82 ALA A CA 1
ATOM 681 C C . ALA A 1 82 ? 2.324 -9.944 5.834 1.00 88.00 82 ALA A C 1
ATOM 683 O O . ALA A 1 82 ? 1.365 -9.789 6.585 1.00 88.00 82 ALA A O 1
ATOM 684 N N . ASP A 1 83 ? 3.508 -10.345 6.274 1.00 87.75 83 ASP A N 1
ATOM 685 C CA . ASP A 1 83 ? 3.844 -10.537 7.678 1.00 87.75 83 ASP A CA 1
ATOM 686 C C . ASP A 1 83 ? 3.778 -9.202 8.484 1.00 87.75 83 ASP A C 1
ATOM 688 O O . ASP A 1 83 ? 3.589 -8.120 7.909 1.00 87.75 83 ASP A O 1
ATOM 692 N N . PRO A 1 84 ? 3.934 -9.251 9.822 1.00 83.00 84 PRO A N 1
ATOM 693 C CA . PRO A 1 84 ? 3.992 -8.078 10.694 1.00 83.00 84 PRO A CA 1
ATOM 694 C C . PRO A 1 84 ? 4.855 -6.906 10.234 1.00 83.00 84 PRO A C 1
ATOM 696 O O . PRO A 1 84 ? 4.475 -5.747 10.365 1.00 83.00 84 PRO A O 1
ATOM 699 N N . GLN A 1 85 ? 6.067 -7.187 9.779 1.00 84.50 85 GLN A N 1
ATOM 700 C CA . GLN A 1 85 ? 7.053 -6.174 9.451 1.00 84.50 85 GLN A CA 1
ATOM 701 C C . GLN A 1 85 ? 6.793 -5.645 8.045 1.00 84.50 85 GLN A C 1
ATOM 703 O O . GLN A 1 85 ? 6.878 -4.439 7.802 1.00 84.50 85 GLN A O 1
ATOM 708 N N . SER A 1 86 ? 6.407 -6.540 7.140 1.00 89.44 86 SER A N 1
ATOM 709 C CA . SER A 1 86 ? 6.082 -6.219 5.759 1.00 89.44 86 SER A CA 1
ATOM 710 C C . SER A 1 86 ? 4.853 -5.311 5.664 1.00 89.44 86 SER A C 1
ATOM 712 O O . SER A 1 86 ? 4.900 -4.304 4.955 1.00 89.44 86 SER A O 1
ATOM 714 N N . ILE A 1 87 ? 3.786 -5.564 6.437 1.00 93.62 87 ILE A N 1
ATOM 715 C CA . ILE A 1 87 ? 2.555 -4.749 6.389 1.00 93.62 87 ILE A CA 1
ATOM 716 C C . ILE A 1 87 ? 2.802 -3.279 6.764 1.00 93.62 87 ILE A C 1
ATOM 718 O O . ILE A 1 87 ? 2.194 -2.374 6.193 1.00 93.62 87 ILE A O 1
ATOM 722 N N . ARG A 1 88 ? 3.775 -3.006 7.642 1.00 92.94 88 ARG A N 1
ATOM 723 C CA . ARG A 1 88 ? 4.196 -1.642 7.980 1.00 92.94 88 ARG A CA 1
ATOM 724 C C . ARG A 1 88 ? 4.689 -0.881 6.748 1.00 92.94 88 ARG A C 1
ATOM 726 O O . ARG A 1 88 ? 4.442 0.320 6.640 1.00 92.94 88 ARG A O 1
ATOM 733 N N . LEU A 1 89 ? 5.386 -1.551 5.827 1.00 92.81 89 LEU A N 1
ATOM 734 C CA . LEU A 1 89 ? 5.866 -0.940 4.586 1.00 92.81 89 LEU A CA 1
ATOM 735 C C . LEU A 1 89 ? 4.713 -0.645 3.621 1.00 92.81 89 LEU A C 1
ATOM 737 O O . LEU A 1 89 ? 4.703 0.432 3.028 1.00 92.81 89 LEU A O 1
ATOM 741 N N . TYR A 1 90 ? 3.712 -1.526 3.531 1.00 95.19 90 TYR A N 1
ATOM 742 C CA . TYR A 1 90 ? 2.489 -1.258 2.765 1.00 95.19 90 TYR A CA 1
ATOM 743 C C . TYR A 1 90 ? 1.761 -0.022 3.282 1.00 95.19 90 TYR A C 1
ATOM 745 O O . TYR A 1 90 ? 1.488 0.886 2.504 1.00 95.19 90 TYR A O 1
ATOM 753 N N . VAL A 1 91 ? 1.513 0.062 4.593 1.00 95.31 91 VAL A N 1
ATOM 754 C CA . VAL A 1 91 ? 0.869 1.240 5.195 1.00 95.31 91 VAL A CA 1
ATOM 755 C C . VAL A 1 91 ? 1.696 2.493 4.912 1.00 95.31 91 VAL A C 1
ATOM 757 O O . VAL A 1 91 ? 1.166 3.491 4.444 1.00 95.31 91 VAL A O 1
ATOM 760 N N . ARG A 1 92 ? 3.016 2.443 5.120 1.00 93.06 92 ARG A N 1
ATOM 761 C CA . ARG A 1 92 ? 3.898 3.598 4.908 1.00 93.06 92 ARG A CA 1
ATOM 762 C C . ARG A 1 92 ? 3.907 4.109 3.464 1.00 93.06 92 ARG A C 1
ATOM 764 O O . ARG A 1 92 ? 4.035 5.314 3.265 1.00 93.06 92 ARG A O 1
ATOM 771 N N . HIS A 1 93 ? 3.862 3.219 2.475 1.00 93.75 93 HIS A N 1
ATOM 772 C CA . HIS A 1 93 ? 4.035 3.587 1.067 1.00 93.75 93 HIS A CA 1
ATOM 773 C C . HIS A 1 93 ? 2.719 3.720 0.299 1.00 93.75 93 HIS A C 1
ATOM 775 O O . HIS A 1 93 ? 2.655 4.524 -0.623 1.00 93.75 93 HIS A O 1
ATOM 781 N N . LEU A 1 94 ? 1.668 2.989 0.662 1.00 95.75 94 LEU A N 1
ATOM 782 C CA . LEU A 1 94 ? 0.396 3.026 -0.063 1.00 95.75 94 LEU A CA 1
ATOM 783 C C . LEU A 1 94 ? -0.635 3.943 0.589 1.00 95.75 94 LEU A C 1
ATOM 785 O O . LEU A 1 94 ? -1.391 4.583 -0.132 1.00 95.75 94 LEU A O 1
ATOM 789 N N . ALA A 1 95 ? -0.647 4.084 1.917 1.00 94.38 95 ALA A N 1
ATOM 790 C CA . ALA A 1 95 ? -1.615 4.958 2.581 1.00 94.38 95 ALA A CA 1
ATOM 791 C C . ALA A 1 95 ? -1.503 6.442 2.159 1.00 94.38 95 ALA A C 1
ATOM 793 O O . ALA A 1 95 ? -2.539 7.042 1.876 1.00 94.38 95 ALA A O 1
ATOM 794 N N . PRO A 1 96 ? -0.302 7.040 1.979 1.00 92.06 96 PRO A N 1
ATOM 795 C CA . PRO A 1 96 ? -0.212 8.405 1.459 1.00 92.06 96 PRO A CA 1
ATOM 796 C C . PRO A 1 96 ? -0.645 8.514 -0.008 1.00 92.06 96 PRO A C 1
ATOM 798 O O . PRO A 1 96 ? -0.983 9.600 -0.468 1.00 92.06 96 PRO A O 1
ATOM 801 N N . LYS A 1 97 ? -0.576 7.408 -0.761 1.00 93.62 97 LYS A N 1
ATOM 802 C CA . LYS A 1 97 ? -0.939 7.356 -2.181 1.00 93.62 97 LYS A CA 1
ATOM 803 C C . LYS A 1 97 ? -2.430 7.234 -2.403 1.00 93.62 97 LYS A C 1
ATOM 805 O O . LYS A 1 97 ? -2.943 7.843 -3.332 1.00 93.62 97 LYS A O 1
ATOM 810 N N . LEU A 1 98 ? -3.078 6.442 -1.560 1.00 94.12 98 LEU A N 1
ATOM 811 C CA . LEU A 1 98 ? -4.508 6.215 -1.618 1.00 94.12 98 LEU A CA 1
ATOM 812 C C . LEU A 1 98 ? -5.307 7.351 -0.986 1.00 94.12 98 LEU A C 1
ATOM 814 O O . LEU A 1 98 ? -6.474 7.441 -1.294 1.00 94.12 98 LEU A O 1
ATOM 818 N N . ASP A 1 99 ? -4.692 8.206 -0.163 1.00 93.06 99 ASP A N 1
ATOM 819 C CA . ASP A 1 99 ? -5.380 9.053 0.819 1.00 93.06 99 ASP A CA 1
ATOM 820 C C . ASP A 1 99 ? -6.051 8.242 1.940 1.00 93.06 99 ASP A C 1
ATOM 822 O O . ASP A 1 99 ? -6.234 7.024 1.854 1.00 93.06 99 ASP A O 1
ATOM 826 N N . TRP A 1 100 ? -6.357 8.904 3.058 1.00 94.50 100 TRP A N 1
ATOM 827 C CA . TRP A 1 100 ? -6.875 8.199 4.227 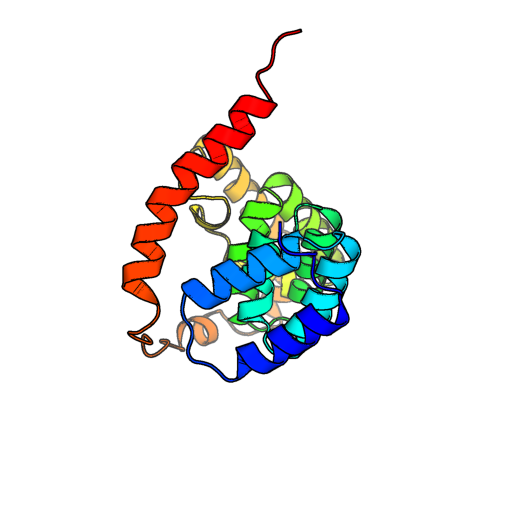1.00 94.50 100 TRP A CA 1
ATOM 828 C C . TRP A 1 100 ? -8.311 7.708 4.030 1.00 94.50 100 TRP A C 1
ATOM 830 O O . TRP A 1 100 ? -8.651 6.632 4.522 1.00 94.50 100 TRP A O 1
ATOM 840 N N . GLN A 1 101 ? -9.155 8.436 3.300 1.00 95.69 101 GLN A N 1
ATOM 841 C CA . GLN A 1 101 ? -10.556 8.060 3.110 1.00 95.69 101 GLN A CA 1
ATOM 842 C C . GLN A 1 101 ? -10.650 6.767 2.305 1.00 95.69 101 GLN A C 1
ATOM 844 O O . GLN A 1 101 ? -11.322 5.820 2.730 1.00 95.69 101 GLN A O 1
ATOM 849 N N . TYR A 1 102 ? -9.925 6.709 1.189 1.00 96.38 102 TYR A N 1
ATOM 850 C CA . TYR A 1 102 ? -9.874 5.542 0.321 1.00 96.38 102 TYR A CA 1
ATOM 851 C C . TYR A 1 102 ? -9.157 4.373 1.001 1.00 96.38 102 TYR A C 1
ATOM 853 O O . TYR A 1 102 ? -9.650 3.247 0.967 1.00 96.38 102 TYR A O 1
ATOM 861 N N . PHE A 1 103 ? -8.035 4.625 1.686 1.00 97.56 103 PHE A N 1
ATOM 862 C CA . PHE A 1 103 ? -7.315 3.589 2.430 1.00 97.56 103 PHE A CA 1
ATOM 863 C C . PHE A 1 103 ? -8.225 2.890 3.450 1.00 97.56 103 PHE A C 1
ATOM 865 O O . PHE A 1 103 ? -8.287 1.662 3.481 1.00 97.56 103 PHE A O 1
ATOM 872 N N . PHE A 1 104 ? -8.983 3.654 4.245 1.00 97.50 104 PHE A N 1
ATOM 873 C CA . PHE A 1 104 ? -9.914 3.071 5.213 1.00 97.50 104 PHE A CA 1
ATOM 874 C C . PHE A 1 104 ? -11.105 2.374 4.557 1.00 97.50 104 PHE A C 1
ATOM 876 O O . PHE A 1 104 ? -11.513 1.336 5.065 1.00 97.50 104 PHE A O 1
ATOM 883 N N . ARG A 1 105 ? -11.609 2.864 3.416 1.00 97.50 105 ARG A N 1
ATOM 884 C CA . ARG A 1 105 ? -12.643 2.150 2.647 1.00 97.50 105 ARG A CA 1
ATOM 885 C C . ARG A 1 105 ? -12.172 0.738 2.279 1.00 97.50 105 ARG A C 1
ATOM 887 O O . ARG A 1 105 ? -12.881 -0.231 2.526 1.00 97.50 105 ARG A O 1
ATOM 894 N N . VAL A 1 106 ? -10.945 0.606 1.765 1.00 97.69 106 VAL A N 1
ATOM 895 C CA . VAL A 1 106 ? -10.361 -0.704 1.421 1.00 97.69 106 VAL A CA 1
ATOM 896 C C . VAL A 1 106 ? -10.217 -1.591 2.660 1.00 97.69 106 VAL A C 1
ATOM 898 O O . VAL A 1 106 ? -10.515 -2.782 2.598 1.00 97.69 106 VAL A O 1
ATOM 901 N N . LEU A 1 107 ? -9.786 -1.033 3.798 1.00 97.69 107 LEU A N 1
ATOM 902 C CA . LEU A 1 107 ? -9.694 -1.787 5.052 1.00 97.69 107 LEU A CA 1
ATOM 903 C C . LEU A 1 107 ? -11.061 -2.274 5.548 1.00 97.69 107 LEU A C 1
ATOM 905 O O . LEU A 1 107 ? -11.167 -3.419 5.975 1.00 97.69 107 LEU A O 1
ATOM 909 N N . GLU A 1 108 ? -12.091 -1.433 5.489 1.00 96.44 108 GLU A N 1
ATOM 910 C CA . GLU A 1 108 ? -13.463 -1.768 5.893 1.00 96.44 108 GLU A CA 1
ATOM 911 C C . GLU A 1 108 ? -14.045 -2.890 5.018 1.00 96.44 108 GLU A C 1
ATOM 913 O O . GLU A 1 108 ? -14.647 -3.832 5.536 1.00 96.44 108 GLU A O 1
ATOM 918 N N . GLU A 1 109 ? -13.801 -2.847 3.707 1.00 96.31 109 GLU A N 1
ATOM 919 C CA . GLU A 1 109 ? -14.187 -3.918 2.783 1.00 96.31 109 GLU A CA 1
ATOM 920 C C . GLU A 1 109 ? -13.436 -5.225 3.081 1.00 96.31 109 GLU A C 1
ATOM 922 O O . GLU A 1 109 ? -14.040 -6.296 3.176 1.00 96.31 109 GLU A O 1
ATOM 927 N N . MET A 1 110 ? -12.118 -5.143 3.285 1.00 96.94 110 MET A N 1
ATOM 928 C CA . MET A 1 110 ? -11.275 -6.306 3.581 1.00 96.94 110 MET A CA 1
ATOM 929 C C . MET A 1 110 ? -11.515 -6.877 4.981 1.00 96.94 110 MET A C 1
ATOM 931 O O . MET A 1 110 ? -11.166 -8.028 5.230 1.00 96.94 110 MET A O 1
ATOM 935 N N . LEU A 1 111 ? -12.133 -6.127 5.896 1.00 95.06 111 LEU A N 1
ATOM 936 C CA . LEU A 1 111 ? -12.445 -6.599 7.246 1.00 95.06 111 LEU A CA 1
ATOM 937 C C . LEU A 1 111 ? -13.441 -7.765 7.223 1.00 95.06 111 LEU A C 1
ATOM 939 O O . LEU A 1 111 ? -13.394 -8.634 8.091 1.00 95.06 111 LEU A O 1
ATOM 943 N N . ALA A 1 112 ? -14.316 -7.811 6.213 1.00 91.50 112 ALA A N 1
ATOM 944 C CA . ALA A 1 112 ? -15.280 -8.892 6.036 1.00 91.50 112 ALA A CA 1
ATOM 945 C C . ALA A 1 112 ? -14.628 -10.221 5.638 1.00 91.50 112 ALA A C 1
ATOM 947 O O . ALA A 1 112 ? -15.084 -11.278 6.065 1.00 91.50 112 ALA A O 1
ATOM 948 N N . THR A 1 113 ? -13.579 -10.168 4.820 1.00 92.31 113 THR A N 1
ATOM 949 C CA . THR A 1 113 ? -12.974 -11.352 4.196 1.00 92.31 113 THR A CA 1
ATOM 950 C C . THR A 1 113 ? -11.651 -11.748 4.837 1.00 92.31 113 THR A C 1
ATOM 952 O O . THR A 1 113 ? -11.306 -12.926 4.865 1.00 92.31 113 THR A O 1
ATOM 955 N N . TYR A 1 114 ? -10.892 -10.777 5.341 1.00 93.12 114 TYR A N 1
ATOM 956 C CA . TYR A 1 114 ? -9.560 -10.985 5.894 1.00 93.12 114 TYR A CA 1
ATOM 957 C C . TYR A 1 114 ? -9.263 -10.034 7.069 1.00 93.12 114 TYR A C 1
ATOM 959 O O . TYR A 1 114 ? -8.388 -9.162 6.982 1.00 93.12 114 TYR A O 1
ATOM 967 N N . PRO A 1 115 ? -9.962 -10.208 8.207 1.00 92.56 115 PRO A N 1
ATOM 968 C CA . PRO A 1 115 ? -9.860 -9.300 9.349 1.00 92.56 115 PRO A CA 1
ATOM 969 C C . PRO A 1 115 ? -8.457 -9.245 9.960 1.00 92.56 115 PRO A C 1
ATOM 971 O O . PRO A 1 115 ? -8.064 -8.226 10.524 1.00 92.56 115 PRO A O 1
ATOM 974 N N . GLU A 1 116 ? -7.664 -10.304 9.808 1.00 90.38 116 GLU A N 1
ATOM 975 C CA . GLU A 1 116 ? -6.324 -10.358 10.381 1.00 90.38 116 GLU A CA 1
ATOM 976 C C . GLU A 1 116 ? -5.321 -9.437 9.668 1.00 90.38 116 GLU A C 1
ATOM 978 O O . GLU A 1 116 ? -4.514 -8.771 10.317 1.00 90.38 116 GLU A O 1
ATOM 983 N N . GLY A 1 117 ? -5.369 -9.350 8.337 1.00 92.62 117 GLY A N 1
ATOM 984 C CA . GLY A 1 117 ? -4.544 -8.391 7.596 1.00 92.62 117 GLY A CA 1
ATOM 985 C C . GLY A 1 117 ? -4.911 -6.951 7.942 1.00 92.62 117 GLY A C 1
ATOM 986 O O . GLY A 1 117 ? -4.036 -6.111 8.164 1.00 92.62 117 GLY A O 1
ATOM 987 N N . VAL A 1 118 ? -6.215 -6.687 8.079 1.00 96.00 118 VAL A N 1
ATOM 988 C CA . VAL A 1 118 ? -6.737 -5.381 8.498 1.00 96.00 118 VAL A CA 1
ATOM 989 C C . VAL A 1 118 ? -6.266 -5.032 9.908 1.00 96.00 118 VAL A C 1
ATOM 991 O O . VAL A 1 118 ? -5.782 -3.921 10.120 1.00 96.00 118 VAL A O 1
ATOM 994 N N . ARG A 1 119 ? -6.304 -5.982 10.851 1.00 92.38 119 ARG A N 1
ATOM 995 C CA . ARG A 1 119 ? -5.768 -5.810 12.210 1.00 92.38 119 ARG A CA 1
ATOM 996 C C . ARG A 1 119 ? -4.325 -5.327 12.201 1.00 92.38 119 ARG A C 1
ATOM 998 O O . ARG A 1 119 ? -3.997 -4.322 12.836 1.00 92.38 119 ARG A O 1
ATOM 1005 N N . ARG A 1 120 ? -3.472 -6.014 11.440 1.00 91.19 120 ARG A N 1
ATOM 1006 C CA . ARG A 1 120 ? -2.058 -5.651 11.290 1.00 91.19 120 ARG A CA 1
ATOM 1007 C C . ARG A 1 120 ? -1.893 -4.261 10.679 1.00 91.19 120 ARG A C 1
ATOM 1009 O O . ARG A 1 120 ? -1.115 -3.464 11.196 1.00 91.19 120 ARG A O 1
ATOM 1016 N N . ALA A 1 121 ? -2.629 -3.942 9.616 1.00 95.50 121 ALA A N 1
ATOM 1017 C CA . ALA A 1 121 ? -2.544 -2.636 8.968 1.00 95.50 121 ALA A CA 1
ATOM 1018 C C . ALA A 1 121 ? -2.962 -1.497 9.912 1.00 95.50 121 ALA A C 1
ATOM 1020 O O . ALA A 1 121 ? -2.211 -0.535 10.075 1.00 95.50 121 ALA A O 1
ATOM 1021 N N . VAL A 1 122 ? -4.108 -1.639 10.589 1.00 95.00 122 VAL A N 1
ATOM 1022 C CA . VAL A 1 122 ? -4.630 -0.656 11.553 1.00 95.00 122 VAL A CA 1
ATOM 1023 C C . VAL A 1 122 ? -3.641 -0.406 12.690 1.00 95.00 122 VAL A C 1
ATOM 1025 O O . VAL A 1 122 ? -3.432 0.746 13.070 1.00 95.00 122 VAL A O 1
ATOM 1028 N N . TYR A 1 123 ? -2.966 -1.445 13.192 1.00 92.88 123 TYR A N 1
ATOM 1029 C CA . TYR A 1 123 ? -1.942 -1.301 14.231 1.00 92.88 123 TYR A CA 1
ATOM 1030 C C . TYR A 1 123 ? -0.819 -0.320 13.838 1.00 92.88 123 TYR A C 1
ATOM 1032 O O . TYR A 1 123 ? -0.351 0.460 14.678 1.00 92.88 123 TYR A O 1
ATOM 1040 N N . PHE A 1 124 ? -0.413 -0.320 12.563 1.00 93.38 124 PHE A N 1
ATOM 1041 C CA . PHE A 1 124 ? 0.647 0.545 12.033 1.00 93.38 124 PHE A CA 1
ATOM 1042 C C . PHE A 1 124 ? 0.161 1.894 11.497 1.00 93.38 124 PHE A C 1
ATOM 1044 O O . PHE A 1 124 ? 0.996 2.700 11.078 1.00 93.38 124 PHE A O 1
ATOM 1051 N N . VAL A 1 125 ? -1.143 2.182 11.528 1.00 93.88 125 VAL A N 1
ATOM 1052 C CA . VAL A 1 125 ? -1.639 3.512 11.166 1.00 93.88 125 VAL A CA 1
ATOM 1053 C C . VAL A 1 125 ? -1.125 4.537 12.175 1.00 93.88 125 VAL A C 1
ATOM 1055 O O . VAL A 1 125 ? -1.321 4.427 13.391 1.00 93.88 125 VAL A O 1
ATOM 1058 N N . ARG A 1 126 ? -0.431 5.546 11.657 1.00 92.00 126 ARG A N 1
ATOM 1059 C CA . ARG A 1 126 ? 0.060 6.712 12.389 1.00 92.00 126 ARG A CA 1
ATOM 1060 C C . ARG A 1 126 ? -0.240 7.961 11.568 1.00 92.00 126 ARG A C 1
ATOM 1062 O O . ARG A 1 126 ? -0.601 7.861 10.396 1.00 92.00 126 ARG A O 1
ATOM 1069 N N . ARG A 1 127 ? -0.088 9.142 12.164 1.00 89.88 127 ARG A N 1
ATOM 1070 C CA . ARG A 1 127 ? -0.355 10.405 11.459 1.00 89.88 127 ARG A CA 1
ATOM 1071 C C . ARG A 1 127 ? 0.541 10.544 10.228 1.00 89.88 127 ARG A C 1
ATOM 1073 O O . ARG A 1 127 ? 0.075 10.928 9.162 1.00 89.88 127 ARG A O 1
ATOM 1080 N N . GLU A 1 128 ? 1.791 10.109 10.350 1.00 88.06 128 GLU A N 1
ATOM 1081 C CA . GLU A 1 128 ? 2.797 10.131 9.288 1.00 88.06 128 GLU A CA 1
ATOM 1082 C C . GLU A 1 128 ? 2.478 9.164 8.136 1.00 88.06 128 GLU A C 1
ATOM 1084 O O . GLU A 1 128 ? 3.033 9.309 7.046 1.00 88.06 128 GLU A O 1
ATOM 1089 N 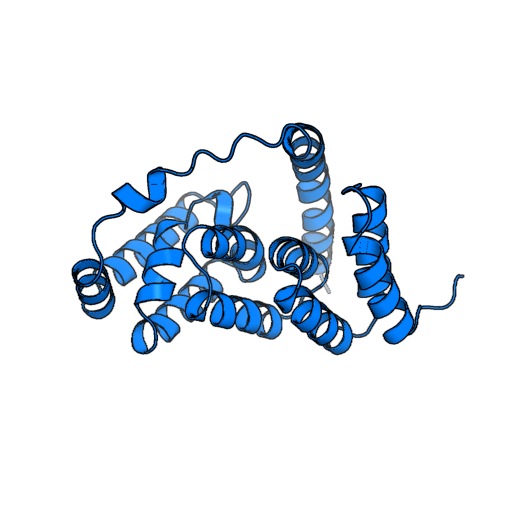N . SER A 1 129 ? 1.576 8.195 8.344 1.00 89.88 129 SER A N 1
ATOM 1090 C CA . SER A 1 129 ? 1.118 7.277 7.294 1.00 89.88 129 SER A CA 1
ATOM 1091 C C . SER A 1 129 ? 0.350 7.992 6.184 1.00 89.88 129 SER A C 1
ATOM 1093 O O . SER A 1 129 ? 0.240 7.444 5.099 1.00 89.88 129 SER A O 1
ATOM 1095 N N . PHE A 1 130 ? -0.158 9.203 6.421 1.00 88.94 130 PHE A N 1
ATOM 1096 C CA . PHE A 1 130 ? -0.918 9.976 5.432 1.00 88.94 130 PHE A CA 1
ATOM 1097 C C . PHE A 1 130 ? -0.206 11.279 5.027 1.00 88.94 130 PHE A C 1
ATOM 1099 O O . PHE A 1 130 ? -0.809 12.168 4.430 1.00 88.94 130 PHE A O 1
ATOM 1106 N N . GLY A 1 131 ? 1.095 11.385 5.326 1.00 81.12 131 GLY A N 1
ATOM 1107 C CA . GLY A 1 131 ? 1.940 12.542 5.019 1.00 81.12 131 GLY A CA 1
ATOM 1108 C C . GLY A 1 131 ? 2.422 13.300 6.261 1.00 81.12 131 GLY A C 1
ATOM 1109 O O . GLY A 1 131 ? 1.952 13.075 7.371 1.00 81.12 131 GLY A O 1
ATOM 1110 N N . GLU A 1 132 ? 3.388 14.211 6.077 1.00 71.88 132 GLU A N 1
ATOM 1111 C CA . GLU A 1 132 ? 4.065 14.904 7.192 1.00 71.88 132 GLU A CA 1
ATOM 1112 C C . GLU A 1 132 ? 3.139 15.855 7.984 1.00 71.88 132 GLU A C 1
ATOM 1114 O O . GLU A 1 132 ? 3.438 16.164 9.135 1.00 71.88 132 GLU A O 1
ATOM 1119 N N . HIS A 1 133 ? 1.995 16.272 7.418 1.00 72.69 133 HIS A N 1
ATOM 1120 C CA . HIS A 1 133 ? 1.078 17.245 8.029 1.00 72.69 133 HIS A CA 1
ATOM 1121 C C . HIS A 1 133 ? -0.396 16.976 7.676 1.00 72.69 133 HIS A C 1
ATOM 1123 O O . HIS A 1 133 ? -1.019 17.763 6.963 1.00 72.69 133 HIS A O 1
ATOM 1129 N N . LEU A 1 134 ? -0.961 15.864 8.154 1.00 85.56 134 LEU A N 1
ATOM 1130 C CA . LEU A 1 134 ? -2.419 15.692 8.154 1.00 85.56 134 LEU A CA 1
ATOM 1131 C C . LEU A 1 134 ? -3.032 16.684 9.163 1.00 85.56 134 LEU A C 1
ATOM 1133 O O . LEU A 1 134 ? -2.540 16.686 10.293 1.00 85.56 134 LEU A O 1
ATOM 1137 N N . PRO A 1 135 ? -4.033 17.514 8.816 1.00 92.00 135 PRO A N 1
ATOM 1138 C CA . PRO A 1 135 ? -4.703 18.421 9.757 1.00 92.00 135 PRO A CA 1
ATOM 1139 C C . PRO A 1 135 ? -5.256 17.711 11.005 1.00 92.00 135 PRO A C 1
ATOM 1141 O O . PRO A 1 135 ? -5.504 16.505 10.980 1.00 92.00 135 PRO A O 1
ATOM 1144 N N . ASP A 1 136 ? -5.407 18.429 12.123 1.00 93.12 136 ASP A N 1
ATOM 1145 C CA . ASP A 1 136 ? -5.864 17.825 13.389 1.00 93.12 136 ASP A CA 1
ATOM 1146 C C . ASP A 1 136 ? -7.296 17.279 13.295 1.00 93.12 136 ASP A C 1
ATOM 1148 O O . ASP A 1 136 ? -7.578 16.206 13.824 1.00 93.12 136 ASP A O 1
ATOM 1152 N N . ASP A 1 137 ? -8.184 17.977 12.594 1.00 95.44 137 ASP A N 1
ATOM 1153 C CA . ASP A 1 137 ? -9.566 17.572 12.333 1.00 95.44 137 ASP A CA 1
ATOM 1154 C C . ASP A 1 137 ? -9.644 16.325 11.439 1.00 95.44 137 ASP A C 1
ATOM 1156 O O . ASP A 1 137 ? -10.411 15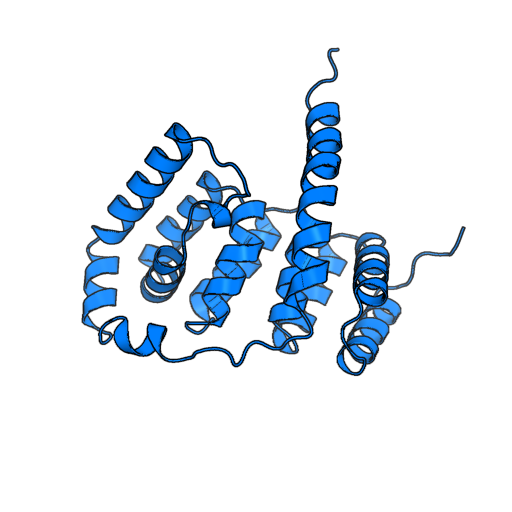.402 11.719 1.00 95.44 137 ASP A O 1
ATOM 1160 N N . GLU A 1 138 ? -8.800 16.230 10.411 1.00 93.50 138 GLU A N 1
ATOM 1161 C CA . GLU A 1 138 ? -8.676 15.011 9.604 1.00 93.50 138 GLU A CA 1
ATOM 1162 C C . GLU A 1 138 ? -8.082 13.849 10.414 1.00 93.50 138 GLU A C 1
ATOM 1164 O O . GLU A 1 138 ? -8.554 12.715 10.330 1.00 93.50 138 GLU A O 1
ATOM 1169 N N . TRP A 1 139 ? -7.083 14.109 11.263 1.00 94.44 139 TRP A N 1
ATOM 1170 C CA . TRP A 1 139 ? -6.524 13.080 12.140 1.00 94.44 139 TRP A CA 1
ATOM 1171 C C . TRP A 1 139 ? -7.546 12.582 13.173 1.00 94.44 139 TRP A C 1
ATOM 1173 O O . TRP A 1 139 ? -7.601 11.385 13.467 1.00 94.44 139 TRP A O 1
ATOM 1183 N N . GLN A 1 140 ? -8.413 13.457 13.686 1.00 95.12 140 GLN A N 1
ATOM 1184 C CA . GLN A 1 140 ? -9.540 13.049 14.526 1.00 95.12 140 GLN A CA 1
ATOM 1185 C C . GLN A 1 140 ? -10.485 12.101 13.776 1.00 95.12 140 GLN A C 1
ATOM 1187 O O . GLN A 1 140 ? -10.863 11.067 14.327 1.00 95.12 140 GLN A O 1
ATOM 1192 N N . GLN A 1 141 ? -10.795 12.374 12.507 1.00 95.94 141 GLN A N 1
ATOM 1193 C CA . GLN A 1 141 ? -11.609 11.473 11.680 1.00 95.94 141 GLN A CA 1
ATOM 1194 C C . GLN A 1 141 ? -10.921 10.120 11.453 1.00 95.94 141 GLN A C 1
ATOM 1196 O O . GLN A 1 141 ? -11.546 9.070 11.623 1.00 95.94 141 GLN A O 1
ATOM 1201 N N . VAL A 1 142 ? -9.618 10.125 11.158 1.00 94.31 142 VAL A N 1
ATOM 1202 C CA . VAL A 1 142 ? -8.809 8.905 11.023 1.00 94.31 142 VAL A CA 1
ATOM 1203 C C . VAL A 1 142 ? -8.839 8.074 12.305 1.00 94.31 142 VAL A C 1
ATOM 1205 O O . VAL A 1 142 ? -9.120 6.878 12.259 1.00 94.31 142 VAL A O 1
ATOM 1208 N N . THR A 1 143 ? -8.595 8.686 13.465 1.00 94.75 143 THR A N 1
ATOM 1209 C CA . THR A 1 143 ? -8.647 7.965 14.749 1.00 94.75 143 THR A CA 1
ATOM 1210 C C . THR A 1 143 ? -10.052 7.454 15.068 1.00 94.75 143 THR A C 1
ATOM 1212 O O . THR A 1 143 ? -10.186 6.360 15.617 1.00 94.75 143 THR A O 1
ATOM 1215 N N . GLY A 1 144 ? -11.097 8.188 14.674 1.00 95.56 144 GLY A N 1
ATOM 1216 C CA . GLY A 1 144 ? -12.483 7.728 14.729 1.00 95.56 144 GLY A CA 1
ATOM 1217 C C . GLY A 1 144 ? -12.704 6.453 13.912 1.00 95.56 144 GLY A C 1
ATOM 1218 O O . GLY A 1 144 ? -13.238 5.479 14.440 1.00 95.56 144 GLY A O 1
ATOM 1219 N N . ARG A 1 145 ? -12.217 6.408 12.666 1.00 96.44 145 ARG A N 1
ATOM 1220 C CA . ARG A 1 145 ? -12.298 5.210 11.810 1.00 96.44 145 ARG A CA 1
ATOM 1221 C C . ARG A 1 145 ? -11.485 4.033 12.337 1.00 96.44 145 ARG A C 1
ATOM 1223 O O . ARG A 1 145 ? -11.973 2.907 12.331 1.00 96.44 145 ARG A O 1
ATOM 1230 N N . VAL A 1 146 ? -10.286 4.284 12.865 1.00 94.69 146 VAL A N 1
ATOM 1231 C CA . VAL A 1 146 ? -9.492 3.253 13.555 1.00 94.69 146 VAL A CA 1
ATOM 1232 C C . VAL A 1 146 ? -10.294 2.636 14.698 1.00 94.69 146 VAL A C 1
ATOM 1234 O O . VAL A 1 146 ? -10.388 1.414 14.778 1.00 94.69 146 VAL A O 1
ATOM 1237 N N . ARG A 1 147 ? -10.914 3.462 15.551 1.00 94.50 147 ARG A N 1
ATOM 1238 C CA . ARG A 1 147 ? -11.750 2.977 16.659 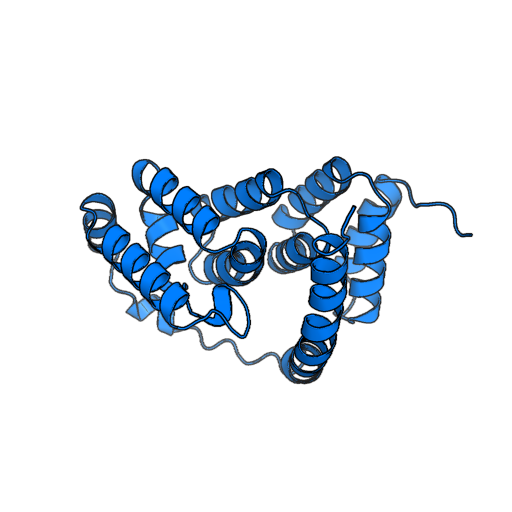1.00 94.50 147 ARG A CA 1
ATOM 1239 C C . ARG A 1 147 ? -12.970 2.208 16.164 1.00 94.50 147 ARG A C 1
ATOM 1241 O O . ARG A 1 147 ? -13.304 1.190 16.763 1.00 94.50 147 ARG A O 1
ATOM 1248 N N . ALA A 1 148 ? -13.609 2.662 15.085 1.00 95.06 148 ALA A N 1
ATOM 1249 C CA . ALA A 1 148 ? -14.749 1.969 14.493 1.00 95.06 148 ALA A CA 1
ATOM 1250 C C . ALA A 1 148 ? -14.360 0.554 14.035 1.00 95.06 148 ALA A C 1
ATOM 1252 O O . ALA A 1 148 ? -15.001 -0.407 14.448 1.00 95.06 148 ALA A O 1
ATOM 1253 N N . ILE A 1 149 ? -13.253 0.411 13.296 1.00 94.25 149 ILE A N 1
ATOM 1254 C CA . ILE A 1 149 ? -12.727 -0.904 12.892 1.00 94.25 149 ILE A CA 1
ATOM 1255 C C . ILE A 1 149 ? -12.350 -1.750 14.114 1.00 94.25 149 ILE A C 1
ATOM 1257 O O . ILE A 1 149 ? -12.689 -2.925 14.174 1.00 94.25 149 ILE A O 1
ATOM 1261 N N . GLN A 1 150 ? -11.675 -1.167 15.108 1.00 91.56 150 GLN A N 1
ATOM 1262 C CA . GLN A 1 150 ? -11.259 -1.886 16.318 1.00 91.56 150 GLN A CA 1
ATOM 1263 C C . GLN A 1 150 ? -12.429 -2.359 17.192 1.00 91.56 150 GLN A C 1
ATOM 1265 O O . GLN A 1 150 ? -12.262 -3.298 17.969 1.00 91.56 150 GLN A O 1
ATOM 1270 N N . SER A 1 151 ? -13.590 -1.713 17.073 1.00 92.38 151 SER A N 1
ATOM 1271 C CA . SER A 1 151 ? -14.815 -2.082 17.790 1.00 92.38 151 SER A CA 1
ATOM 1272 C C . SER A 1 151 ? -15.665 -3.102 17.027 1.00 92.38 151 SER A C 1
ATOM 1274 O O . SER A 1 151 ? -16.646 -3.600 17.573 1.00 92.38 151 SER A O 1
ATOM 1276 N N . ASP A 1 152 ? -15.312 -3.412 15.778 1.00 95.31 152 ASP A N 1
ATOM 1277 C CA . ASP A 1 152 ? -16.004 -4.409 14.969 1.00 95.31 152 ASP A CA 1
ATOM 1278 C C . ASP A 1 152 ? -15.768 -5.820 15.530 1.00 95.31 152 ASP A C 1
ATOM 1280 O O . ASP A 1 152 ? -14.640 -6.206 15.850 1.00 95.31 152 ASP A O 1
ATOM 1284 N N . GLU A 1 153 ? -16.827 -6.624 15.624 1.00 90.62 153 GLU A N 1
ATOM 1285 C CA . GLU A 1 153 ? -16.754 -7.978 16.179 1.00 90.62 153 GLU A CA 1
ATOM 1286 C C . GLU A 1 153 ? -15.742 -8.859 15.432 1.00 90.62 153 GLU A C 1
ATOM 1288 O O . GLU A 1 153 ? -14.991 -9.608 16.059 1.00 90.62 153 GLU A O 1
ATOM 1293 N N . ARG A 1 154 ? -15.636 -8.717 14.106 1.00 89.06 154 ARG A N 1
ATOM 1294 C CA . ARG A 1 154 ? -14.694 -9.487 13.276 1.00 89.06 154 ARG A CA 1
ATOM 1295 C C . ARG A 1 154 ? -13.249 -9.154 13.632 1.00 89.06 154 ARG A C 1
ATOM 1297 O O . ARG A 1 154 ? -12.405 -10.048 13.711 1.00 89.06 154 ARG A O 1
ATOM 1304 N N . TYR A 1 155 ? -12.975 -7.877 13.896 1.00 90.00 155 TYR A N 1
ATOM 1305 C CA . TYR A 1 155 ? -11.672 -7.416 14.364 1.00 90.00 155 TYR A CA 1
ATOM 1306 C C . TYR A 1 155 ? -11.359 -7.960 15.762 1.00 90.00 155 TYR A C 1
ATOM 1308 O O . TYR A 1 155 ? -10.253 -8.445 16.013 1.00 90.00 155 TYR A O 1
ATOM 1316 N N . ILE A 1 156 ? -12.332 -7.905 16.676 1.00 86.56 156 ILE A N 1
ATOM 1317 C CA . ILE A 1 156 ? -12.184 -8.390 18.055 1.00 86.56 156 ILE A CA 1
ATOM 1318 C C . ILE A 1 156 ? -11.905 -9.896 18.066 1.00 86.56 156 ILE A C 1
ATOM 1320 O O . ILE A 1 156 ? -11.003 -10.350 18.773 1.00 86.56 156 ILE A O 1
ATOM 1324 N N . VAL A 1 157 ? -12.636 -10.675 17.268 1.00 84.56 157 VAL A N 1
ATOM 1325 C CA . VAL A 1 157 ? -12.414 -12.119 17.129 1.00 84.56 157 VAL A CA 1
ATOM 1326 C C . VAL A 1 157 ? -11.020 -12.396 16.565 1.00 84.56 157 VAL A C 1
ATOM 1328 O O . VAL A 1 157 ? -10.291 -13.198 17.148 1.00 84.56 157 VAL A O 1
ATOM 1331 N N . ALA A 1 158 ? -10.592 -11.683 15.517 1.00 82.19 158 ALA A N 1
ATOM 1332 C CA . ALA A 1 158 ? -9.234 -11.815 14.981 1.00 82.19 158 ALA A CA 1
ATOM 1333 C C . ALA A 1 158 ? -8.155 -11.511 16.039 1.00 82.19 158 ALA A C 1
ATOM 1335 O O . ALA A 1 158 ? -7.172 -12.242 16.152 1.00 82.19 158 ALA A O 1
ATOM 1336 N N . CYS A 1 159 ? -8.368 -10.499 16.888 1.00 79.19 159 CYS A N 1
ATOM 1337 C CA . CYS A 1 159 ? -7.472 -10.197 18.008 1.00 79.19 159 CYS A CA 1
ATOM 1338 C C . CYS A 1 159 ? -7.387 -11.315 19.056 1.00 79.19 159 CYS A C 1
ATOM 1340 O O . CYS A 1 159 ? -6.352 -11.443 19.700 1.00 79.19 159 CYS A O 1
ATOM 1342 N N . ARG A 1 160 ? -8.458 -12.089 19.269 1.00 79.75 160 ARG A N 1
ATOM 1343 C CA . ARG A 1 160 ? -8.500 -13.164 20.278 1.00 79.75 160 ARG A CA 1
ATOM 1344 C C . ARG A 1 160 ? -7.837 -14.452 19.804 1.00 79.75 160 ARG A C 1
ATOM 1346 O O . ARG A 1 160 ? -7.339 -15.212 20.626 1.00 79.75 160 ARG A O 1
ATOM 1353 N N . LEU A 1 161 ? -7.841 -14.697 18.497 1.00 69.81 161 LEU A N 1
ATOM 1354 C CA . LEU A 1 161 ? -7.282 -15.912 17.900 1.00 69.81 161 LEU A CA 1
ATOM 1355 C C . LEU A 1 161 ? -5.748 -15.897 17.821 1.00 69.81 161 LEU A C 1
ATOM 1357 O O . LEU A 1 161 ? -5.144 -16.929 17.542 1.00 69.81 161 LEU A O 1
ATOM 1361 N N . ILE A 1 162 ? -5.108 -14.749 18.060 1.00 63.62 162 ILE A N 1
ATOM 1362 C CA . ILE A 1 162 ? -3.660 -14.577 17.932 1.00 63.62 162 ILE A CA 1
ATOM 1363 C C . ILE A 1 162 ? -3.137 -13.858 19.173 1.00 63.62 162 ILE A C 1
ATOM 1365 O O . ILE A 1 162 ? -3.626 -12.788 19.526 1.00 63.62 162 ILE A O 1
ATOM 1369 N N . SER A 1 163 ? -2.131 -14.447 19.826 1.00 51.22 163 SER A N 1
ATOM 1370 C CA . SER A 1 163 ? -1.512 -13.914 21.043 1.00 51.22 163 SER A CA 1
ATOM 1371 C C . SER A 1 163 ? -1.054 -12.447 20.898 1.00 51.22 163 SER A C 1
ATOM 1373 O O . SER A 1 163 ? -0.809 -11.984 19.777 1.00 51.22 163 SER A O 1
ATOM 1375 N N . PRO A 1 164 ? -0.949 -11.700 22.017 1.00 49.34 164 PRO A N 1
ATOM 1376 C CA . PRO A 1 164 ? -0.850 -10.242 22.018 1.00 49.34 164 PRO A CA 1
ATOM 1377 C C . PRO A 1 164 ? 0.367 -9.671 21.257 1.00 49.34 164 PRO A C 1
ATOM 1379 O O . PRO A 1 164 ? 1.321 -10.393 20.959 1.00 49.34 164 PRO A O 1
ATOM 1382 N N . PRO A 1 165 ? 0.376 -8.346 20.996 1.00 50.84 165 PRO A N 1
ATOM 1383 C CA . PRO A 1 165 ? 1.419 -7.609 20.269 1.00 50.84 165 PRO A CA 1
ATO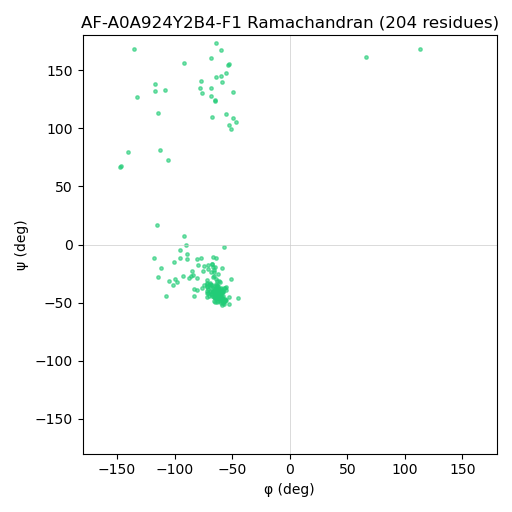M 1384 C C . PRO A 1 165 ? 2.855 -7.701 20.817 1.00 50.84 165 PRO A C 1
ATOM 1386 O O . PRO A 1 165 ? 3.760 -7.135 20.208 1.00 50.84 165 PRO A O 1
ATOM 1389 N N . ASP A 1 166 ? 3.103 -8.389 21.930 1.00 41.09 166 ASP A N 1
ATOM 1390 C CA . ASP A 1 166 ? 4.423 -8.456 22.570 1.00 41.09 166 ASP A CA 1
ATOM 1391 C C . ASP A 1 166 ? 5.470 -9.190 21.709 1.00 41.09 166 ASP A C 1
ATOM 1393 O O . ASP A 1 166 ? 6.660 -8.901 21.794 1.00 41.09 166 ASP A O 1
ATOM 1397 N N . VAL A 1 167 ? 5.041 -10.036 20.765 1.00 48.59 167 VAL A N 1
ATOM 1398 C CA . VAL A 1 167 ? 5.933 -10.634 19.745 1.00 48.59 167 VAL A CA 1
ATOM 1399 C C . VAL A 1 167 ? 6.330 -9.623 18.647 1.00 48.59 167 VAL A C 1
ATOM 1401 O O . VAL A 1 167 ? 7.326 -9.794 17.949 1.00 48.59 167 VAL A O 1
ATOM 1404 N N . TRP A 1 168 ? 5.590 -8.522 18.509 1.00 50.75 168 TRP A N 1
ATOM 1405 C CA . TRP A 1 168 ? 5.699 -7.558 17.408 1.00 50.75 168 TRP A CA 1
ATOM 1406 C C . TRP A 1 168 ? 6.598 -6.366 17.773 1.00 50.75 168 TRP A C 1
ATOM 1408 O O . TRP A 1 168 ? 6.997 -5.601 16.896 1.00 50.75 168 TRP A O 1
ATOM 1418 N N . GLN A 1 169 ? 6.948 -6.230 19.058 1.00 44.16 169 GLN A N 1
ATOM 1419 C CA . GLN A 1 169 ? 7.904 -5.241 19.570 1.00 44.16 169 GLN A CA 1
ATOM 1420 C C . GLN A 1 169 ? 9.362 -5.753 19.578 1.00 44.16 169 GLN A C 1
ATOM 1422 O O . GLN A 1 169 ? 10.283 -4.959 19.743 1.00 44.16 169 GLN A O 1
ATOM 1427 N N . GLY A 1 170 ? 9.591 -7.058 19.376 1.00 37.72 170 GLY A N 1
ATOM 1428 C CA . GLY A 1 170 ? 10.856 -7.737 19.703 1.00 37.72 170 GLY A CA 1
ATOM 1429 C C . GLY A 1 170 ? 11.927 -7.839 18.611 1.00 37.72 170 GLY A C 1
ATOM 1430 O O . GLY A 1 170 ? 12.932 -8.509 18.819 1.00 37.72 170 GLY A O 1
ATOM 1431 N N . THR A 1 171 ? 11.767 -7.206 17.450 1.00 38.16 171 THR A N 1
ATOM 1432 C CA . THR A 1 171 ? 12.850 -7.131 16.452 1.00 38.16 171 THR A CA 1
ATOM 1433 C C . THR A 1 171 ? 13.314 -5.691 16.321 1.00 38.16 171 THR A C 1
ATOM 1435 O O . THR A 1 171 ? 12.924 -4.959 15.410 1.00 38.16 171 THR A O 1
ATOM 1438 N N . GLU A 1 172 ? 14.174 -5.275 17.256 1.00 35.53 172 GLU A N 1
ATOM 1439 C CA . GLU A 1 172 ? 15.122 -4.202 16.980 1.00 35.53 172 GLU A CA 1
ATOM 1440 C C . GLU A 1 172 ? 15.872 -4.581 15.704 1.00 35.53 172 GLU A C 1
ATOM 1442 O O . GLU A 1 172 ? 16.760 -5.434 15.686 1.00 35.53 172 GLU A O 1
ATOM 1447 N N . ILE A 1 173 ? 15.483 -3.948 14.601 1.00 39.38 173 ILE A N 1
ATOM 1448 C CA . ILE A 1 173 ? 16.312 -3.885 13.412 1.00 39.38 173 ILE A CA 1
ATOM 1449 C C . ILE A 1 173 ? 17.630 -3.295 13.906 1.00 39.38 173 ILE A C 1
ATOM 1451 O O . ILE A 1 173 ? 17.663 -2.126 14.305 1.00 39.38 173 ILE A O 1
ATOM 1455 N N . LYS A 1 174 ? 18.705 -4.095 13.899 1.00 31.61 174 LYS A N 1
ATOM 1456 C CA . LYS A 1 174 ? 20.069 -3.563 13.903 1.00 31.61 174 LYS A CA 1
ATOM 1457 C C . LYS A 1 174 ? 20.066 -2.472 12.848 1.00 31.61 174 LYS A C 1
ATOM 1459 O O . LYS A 1 174 ? 19.922 -2.781 11.670 1.00 31.61 174 LYS A O 1
ATOM 1464 N N . ARG A 1 175 ? 20.075 -1.211 13.292 1.00 36.28 175 ARG A N 1
ATOM 1465 C CA . ARG A 1 175 ? 20.002 -0.040 12.419 1.00 36.28 175 ARG A CA 1
ATOM 1466 C C . ARG A 1 175 ? 21.049 -0.248 11.345 1.00 36.28 175 ARG A C 1
ATOM 1468 O O . ARG A 1 175 ? 22.228 -0.190 11.670 1.00 36.28 175 ARG A O 1
ATOM 1475 N N . ASP A 1 176 ? 20.629 -0.513 10.117 1.00 36.78 176 ASP A N 1
ATOM 1476 C CA . ASP A 1 176 ? 21.549 -0.499 8.997 1.00 36.78 176 ASP A CA 1
ATOM 1477 C C . ASP A 1 176 ? 21.984 0.968 8.833 1.00 36.78 176 ASP A C 1
ATOM 1479 O O . ASP A 1 176 ? 21.146 1.834 8.524 1.00 36.78 176 ASP A O 1
ATOM 1483 N N . PRO A 1 177 ? 23.243 1.319 9.157 1.00 37.09 177 PRO A N 1
ATOM 1484 C CA . PRO A 1 177 ? 23.668 2.713 9.201 1.00 37.09 177 PRO A CA 1
ATOM 1485 C C . PRO A 1 177 ? 23.658 3.368 7.809 1.00 37.09 177 PRO A C 1
ATOM 1487 O O . PRO A 1 177 ? 23.737 4.595 7.721 1.00 37.09 177 PRO A O 1
ATOM 1490 N N . GLY A 1 178 ? 23.490 2.593 6.729 1.00 35.72 178 GLY A N 1
ATOM 1491 C CA . GLY A 1 178 ? 23.512 3.084 5.350 1.00 35.72 178 GLY A CA 1
ATOM 1492 C C . GLY A 1 178 ? 22.266 3.848 4.880 1.00 35.72 178 GLY A C 1
ATOM 1493 O O . GLY A 1 178 ? 22.367 4.654 3.959 1.00 35.72 178 GLY A O 1
ATOM 1494 N N . VAL A 1 179 ? 21.092 3.660 5.501 1.00 43.09 179 VAL A N 1
ATOM 1495 C CA . VAL A 1 179 ? 19.812 4.095 4.886 1.00 43.09 179 VAL A CA 1
ATOM 1496 C C . VAL A 1 179 ? 19.269 5.430 5.436 1.00 43.09 179 VAL A C 1
ATOM 1498 O O . VAL A 1 179 ? 18.394 6.058 4.840 1.00 43.09 179 VAL A O 1
ATOM 1501 N N . THR A 1 180 ? 19.772 5.933 6.569 1.00 46.00 180 THR A N 1
ATOM 1502 C CA . THR A 1 180 ? 18.939 6.815 7.420 1.00 46.00 180 THR A CA 1
ATOM 1503 C C . THR A 1 180 ? 19.188 8.341 7.337 1.00 46.00 180 THR A C 1
ATOM 1505 O O . THR A 1 180 ? 18.202 9.080 7.418 1.00 46.00 180 THR A O 1
ATOM 1508 N N . PRO A 1 181 ? 20.408 8.888 7.137 1.00 35.56 181 PRO A N 1
ATOM 1509 C CA . PRO A 1 181 ? 20.590 10.353 7.188 1.00 35.56 181 PRO A CA 1
ATOM 1510 C C . PRO A 1 181 ? 20.244 11.097 5.884 1.00 35.56 181 PRO A C 1
ATOM 1512 O O . PRO A 1 181 ? 19.560 12.121 5.910 1.00 35.56 181 PRO A O 1
ATOM 1515 N N . LEU A 1 182 ? 20.673 10.580 4.727 1.00 37.59 182 LEU A N 1
ATOM 1516 C CA . LEU A 1 182 ? 20.470 11.230 3.420 1.00 37.59 182 LEU A CA 1
ATOM 1517 C C . LEU A 1 182 ? 19.023 11.107 2.919 1.00 37.59 182 LEU A C 1
ATOM 1519 O O . LEU A 1 182 ? 18.483 12.045 2.333 1.00 37.59 182 LEU A O 1
ATOM 1523 N N . TYR A 1 183 ? 18.366 9.984 3.217 1.00 40.59 183 TYR A N 1
ATOM 1524 C CA . TYR A 1 18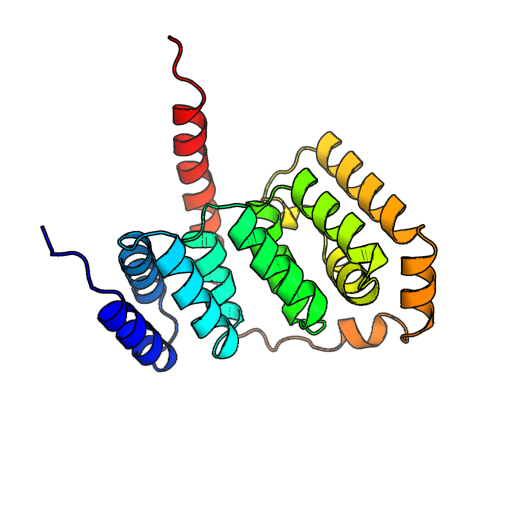3 ? 16.978 9.727 2.835 1.00 40.59 183 TYR A CA 1
ATOM 1525 C C . TYR A 1 183 ? 15.993 10.691 3.521 1.00 40.59 183 TYR A C 1
ATOM 1527 O O . TYR A 1 183 ? 15.147 11.285 2.854 1.00 40.59 183 TYR A O 1
ATOM 1535 N N . ARG A 1 184 ? 16.143 10.935 4.836 1.00 40.75 184 ARG A N 1
ATOM 1536 C CA . ARG A 1 184 ? 15.289 11.887 5.581 1.00 40.75 184 ARG A CA 1
ATOM 1537 C C . ARG A 1 184 ? 15.488 13.336 5.133 1.00 40.75 184 ARG A C 1
ATOM 1539 O O . ARG A 1 184 ? 14.521 14.086 5.042 1.00 40.75 184 ARG A O 1
ATOM 1546 N N . ARG A 1 185 ? 16.730 13.732 4.830 1.00 38.59 185 ARG A N 1
ATOM 1547 C CA . ARG A 1 185 ? 17.057 15.103 4.401 1.00 38.59 185 ARG A 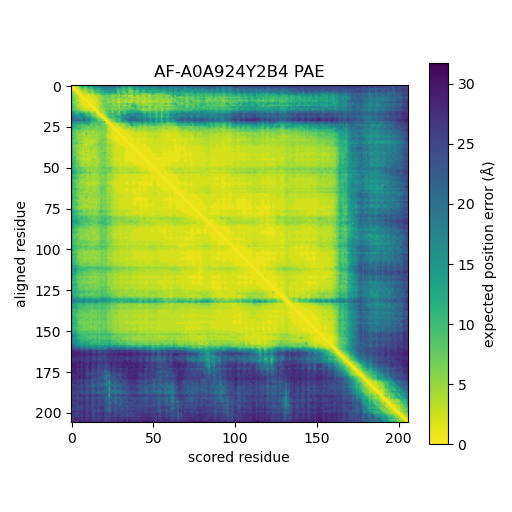CA 1
ATOM 1548 C C . ARG A 1 185 ? 16.473 15.430 3.020 1.00 38.59 185 ARG A C 1
ATOM 1550 O O . ARG A 1 185 ? 16.011 16.545 2.806 1.00 38.59 185 ARG A O 1
ATOM 1557 N N . ASN A 1 186 ? 16.423 14.443 2.123 1.00 42.50 186 ASN A N 1
ATOM 1558 C CA . ASN A 1 186 ? 15.903 14.607 0.763 1.00 42.50 186 ASN A CA 1
ATOM 1559 C C . ASN A 1 186 ? 14.376 14.454 0.652 1.00 42.50 186 ASN A C 1
ATOM 1561 O O . ASN A 1 186 ? 13.794 15.001 -0.284 1.00 42.50 186 ASN A O 1
ATOM 1565 N N . GLN A 1 187 ? 13.716 13.764 1.594 1.00 43.44 187 GLN A N 1
ATOM 1566 C CA . GLN A 1 187 ? 12.250 13.758 1.668 1.00 43.44 187 GLN A CA 1
ATOM 1567 C C . GLN A 1 187 ? 11.704 15.168 1.953 1.00 43.44 187 GLN A C 1
ATOM 1569 O O . GLN A 1 187 ? 10.896 15.659 1.166 1.00 43.44 187 GLN A O 1
ATOM 1574 N N . ARG A 1 188 ? 12.237 15.873 2.963 1.00 44.19 188 ARG A N 1
ATOM 1575 C CA . ARG A 1 188 ? 11.822 17.253 3.299 1.00 44.19 188 ARG A CA 1
ATOM 1576 C C . ARG A 1 188 ? 11.927 18.239 2.131 1.00 44.19 188 ARG A C 1
ATOM 1578 O O . ARG A 1 188 ? 11.048 19.072 1.959 1.00 44.19 188 ARG A O 1
ATOM 1585 N N . ALA A 1 189 ? 12.975 18.136 1.312 1.00 42.03 189 ALA A N 1
ATOM 1586 C CA . ALA A 1 189 ? 13.171 19.035 0.172 1.00 42.03 189 ALA A CA 1
ATOM 1587 C C . ALA A 1 189 ? 12.184 18.771 -0.984 1.00 42.03 189 ALA A C 1
ATOM 1589 O O . ALA A 1 189 ? 11.773 19.698 -1.671 1.00 42.03 189 ALA A O 1
ATOM 1590 N N . ARG A 1 190 ? 11.771 17.513 -1.199 1.00 44.41 190 ARG A N 1
ATOM 1591 C CA . ARG A 1 190 ? 10.942 17.117 -2.354 1.00 44.41 190 ARG A CA 1
ATOM 1592 C C . ARG A 1 190 ? 9.438 17.137 -2.093 1.00 44.41 190 ARG A C 1
ATOM 1594 O O . ARG A 1 190 ? 8.675 17.323 -3.039 1.00 44.41 190 ARG A O 1
ATOM 1601 N N . PHE A 1 191 ? 9.002 16.958 -0.844 1.00 44.00 191 PHE A N 1
ATOM 1602 C CA . PHE A 1 191 ? 7.580 17.056 -0.491 1.00 44.00 191 PHE A CA 1
ATOM 1603 C C . PHE A 1 191 ? 7.028 18.480 -0.645 1.00 44.00 191 PHE A C 1
ATOM 1605 O O . PHE A 1 191 ? 5.854 18.626 -0.982 1.00 44.00 191 PHE A O 1
ATOM 1612 N N . GLY A 1 192 ? 7.873 19.508 -0.498 1.00 40.97 192 GLY A N 1
ATOM 1613 C CA . GLY A 1 192 ? 7.509 20.890 -0.826 1.00 40.97 192 GLY A CA 1
ATOM 1614 C C . GLY A 1 192 ? 7.229 21.090 -2.321 1.00 40.97 192 GLY A C 1
ATOM 1615 O O . GLY A 1 192 ? 6.168 21.583 -2.693 1.00 40.97 192 GLY A O 1
ATOM 1616 N N . GLU A 1 193 ? 8.131 20.629 -3.192 1.00 40.25 193 GLU A N 1
ATOM 1617 C CA . GLU A 1 193 ? 8.062 20.898 -4.640 1.00 40.25 193 GLU A CA 1
ATOM 1618 C C . GLU A 1 193 ? 7.001 20.061 -5.383 1.00 40.25 193 GLU A C 1
ATOM 1620 O O . GLU A 1 193 ? 6.334 20.557 -6.294 1.00 40.25 193 GLU A O 1
ATOM 1625 N N . ALA A 1 194 ? 6.802 18.789 -5.005 1.00 39.22 194 ALA A N 1
ATOM 1626 C CA . ALA A 1 194 ? 5.836 17.912 -5.679 1.00 39.22 194 ALA A CA 1
ATOM 1627 C C . ALA A 1 194 ? 4.374 18.331 -5.424 1.00 39.22 194 ALA A C 1
ATOM 1629 O O . ALA A 1 194 ? 3.541 18.247 -6.332 1.00 39.22 194 ALA A O 1
ATOM 1630 N N . ARG A 1 195 ? 4.070 18.846 -4.221 1.00 39.88 195 ARG A N 1
ATOM 1631 C CA . ARG A 1 195 ? 2.748 19.404 -3.893 1.00 39.88 195 ARG A CA 1
ATOM 1632 C C . ARG A 1 195 ? 2.503 20.738 -4.589 1.00 39.88 195 ARG A C 1
ATOM 1634 O O . ARG A 1 195 ? 1.392 20.960 -5.061 1.00 39.88 195 ARG A O 1
ATOM 1641 N N . GLU A 1 196 ? 3.519 21.588 -4.735 1.00 34.09 196 GLU A N 1
ATOM 1642 C CA . GLU A 1 196 ? 3.375 22.859 -5.456 1.00 34.09 196 GLU A CA 1
ATOM 1643 C C . GLU A 1 196 ? 2.996 22.640 -6.936 1.00 34.09 196 GLU A C 1
ATOM 1645 O O . GLU A 1 196 ? 2.161 23.362 -7.484 1.00 34.09 196 GLU A O 1
ATOM 1650 N N . MET A 1 197 ? 3.509 21.578 -7.574 1.00 39.50 197 MET A N 1
ATOM 1651 C CA . MET A 1 197 ? 3.099 21.201 -8.936 1.00 39.50 197 MET A CA 1
ATOM 1652 C C . MET A 1 197 ? 1.682 20.609 -9.021 1.00 39.50 197 MET A C 1
ATOM 1654 O O . MET A 1 197 ? 0.985 20.866 -10.005 1.00 39.50 197 MET A O 1
ATOM 1658 N N . GLN A 1 198 ? 1.238 19.836 -8.022 1.00 39.25 198 GLN A N 1
ATOM 1659 C CA . GLN A 1 198 ? -0.132 19.301 -7.977 1.00 39.25 198 GLN A CA 1
ATOM 1660 C C . GLN A 1 198 ? -1.168 20.402 -7.694 1.00 39.25 198 GLN A C 1
ATOM 1662 O O . GLN A 1 198 ? -2.177 20.470 -8.396 1.00 39.25 198 GLN A O 1
ATOM 1667 N N . TYR A 1 199 ? -0.894 21.334 -6.774 1.00 34.06 199 TYR A N 1
ATOM 1668 C CA . TYR A 1 199 ? -1.783 22.472 -6.493 1.00 34.06 199 TYR A CA 1
ATOM 1669 C C . TYR A 1 199 ? -1.899 23.445 -7.680 1.00 34.06 199 TYR A C 1
ATOM 1671 O O . TYR A 1 199 ? -2.998 23.904 -7.989 1.00 34.06 199 TYR A O 1
ATOM 1679 N N . ARG A 1 200 ? -0.815 23.692 -8.435 1.00 37.22 200 ARG A N 1
ATOM 1680 C CA . ARG A 1 200 ? -0.862 24.522 -9.660 1.00 37.22 200 ARG A CA 1
ATOM 1681 C C . ARG A 1 200 ? -1.659 23.899 -10.816 1.00 37.22 200 ARG A C 1
ATOM 1683 O O . ARG A 1 200 ? -2.009 24.613 -11.753 1.00 37.22 200 ARG A O 1
ATOM 1690 N N . ARG A 1 201 ? -1.946 22.590 -10.786 1.00 40.34 201 ARG A N 1
ATOM 1691 C CA . ARG A 1 201 ? -2.821 21.931 -11.778 1.00 40.34 201 ARG A CA 1
ATOM 1692 C C . ARG A 1 201 ? -4.304 22.006 -11.418 1.00 40.34 201 ARG A C 1
ATOM 1694 O O . ARG A 1 201 ? -5.121 22.003 -12.330 1.00 40.34 201 ARG A O 1
ATOM 1701 N N . VAL A 1 202 ? -4.639 22.100 -10.131 1.00 41.62 202 VAL A N 1
ATOM 1702 C CA . VAL A 1 202 ? -6.029 22.224 -9.656 1.00 41.62 202 VAL A CA 1
ATOM 1703 C C . VAL A 1 202 ? -6.506 23.683 -9.700 1.00 41.62 202 VAL A C 1
ATOM 1705 O O . VAL A 1 202 ? -7.686 23.938 -9.908 1.00 41.62 202 VAL A O 1
ATOM 1708 N N . ILE A 1 203 ? -5.588 24.653 -9.606 1.00 35.59 203 ILE A N 1
ATOM 1709 C CA . ILE A 1 203 ? -5.889 26.088 -9.692 1.00 35.59 203 ILE A CA 1
ATOM 1710 C C . ILE A 1 203 ? -5.436 26.633 -11.056 1.00 35.59 203 ILE A C 1
ATOM 1712 O O . ILE A 1 203 ? -4.442 27.348 -11.170 1.00 35.59 203 ILE A O 1
ATOM 1716 N N . ARG A 1 204 ? -6.161 26.293 -12.124 1.00 30.73 204 ARG A N 1
ATOM 1717 C CA . ARG A 1 204 ? -6.260 27.179 -13.293 1.00 30.73 204 ARG A CA 1
ATOM 1718 C C . ARG A 1 204 ? -7.710 27.648 -13.387 1.00 30.73 204 ARG A C 1
ATOM 1720 O O . ARG A 1 204 ? -8.572 26.803 -13.625 1.00 30.73 204 ARG A O 1
ATOM 1727 N N . PRO A 1 205 ? -8.002 28.943 -13.184 1.00 35.66 205 PRO A N 1
ATOM 1728 C CA . PRO A 1 205 ? -9.314 29.463 -13.528 1.00 35.66 205 PRO A CA 1
ATOM 1729 C C . PRO A 1 205 ? -9.503 29.348 -15.048 1.00 35.66 205 PRO A C 1
ATOM 1731 O O . PRO A 1 205 ? -8.535 29.467 -15.806 1.00 35.66 205 PRO A O 1
ATOM 1734 N N . LYS A 1 206 ? -10.736 29.048 -15.466 1.00 37.91 206 LYS A N 1
ATOM 1735 C CA . LYS A 1 206 ? -11.178 29.270 -16.847 1.00 37.91 206 LYS A CA 1
ATOM 1736 C C . LYS A 1 206 ? -11.091 30.751 -17.189 1.00 37.91 206 LYS A C 1
ATOM 1738 O O . LYS A 1 206 ? -11.354 31.562 -16.273 1.00 37.91 206 LYS A O 1
#

Foldseek 3Di:
DDDQDDLVVLLVLLVVVVPDDDDPVSLVVSLVNLLSDDQVSSLVSLVVCCVVPVLSSLQSCLRRHLDLVSLLVVLLVCLVDPDLVSLLSNLQRSCLRNDLVRVLVSLVVCLVPRVLSSLSNLVNDDPPSNHPDDDPVNVVVSVVSSVVSCPDPSNVVSCVVDDDCPVSPPDPPPPPVPPPDVVVVVVVVVVVVVVVVVVVVVDDDD

Secondary structure (DSSP, 8-state):
-PPPPPHHHHHHHHHHHHTS---HHHHHHHHHHHHTS-HHHHHHHHHHHHHH-HHHHHHHHHHH---HHHHHHHHHHHHHH--HHHHHHHHHHHHHHH-HHHHHHHHHHHHHH-HHHHHHHHHT--GGGG-TT--HHHHHHHHHHHHHHHTSHHHHHHHHHS--GGGTS-------TTSSHHHHHHHHHHHHHHHHHHHHHH----

pLDDT: mean 77.59, std 21.92, range [30.73, 97.69]

Radius of gyration: 18.53 Å; Cα contacts (8 Å, |Δi|>4): 149; chains: 1; bounding box: 41×45×50 Å